Protein AF-J1L1W4-F1 (afdb_monomer)

Mean predicted aligned error: 5.28 Å

Radius of gyration: 18.73 Å; Cα contacts (8 Å, |Δi|>4): 225; chains: 1; bounding box: 49×30×58 Å

Solvent-accessible surface area (backbone atoms only — not comparable to full-atom values): 10755 Å² total; per-residue (Å²): 130,83,76,74,59,62,66,59,50,34,51,55,18,58,75,69,66,40,64,67,50,33,38,49,34,40,48,49,49,58,72,41,37,89,84,56,68,78,51,33,68,56,40,38,60,41,41,59,41,44,76,75,36,72,71,43,14,54,44,27,49,52,39,51,34,48,34,40,73,74,70,66,47,55,40,66,53,54,67,64,43,42,54,46,38,51,51,49,35,64,68,21,69,82,38,90,82,22,55,65,58,34,38,48,34,32,38,48,30,31,71,70,72,42,67,59,44,60,56,48,46,62,59,46,47,82,54,41,78,66,79,85,42,56,55,69,69,59,59,43,81,60,30,21,67,55,50,47,76,41,43,68,59,53,48,52,52,25,60,75,52,50,92,45,66,30,20,53,42,49,48,50,38,54,49,29,30,74,38,52,70,62,42,54,50,53,53,50,53,55,52,52,59,58,60,77,71,118

pLDDT: mean 90.01, std 10.36, range [37.03, 97.88]

Nearest PDB structures (foldseek):
  6yam-assembly1_w  TM=2.705E-01  e=3.348E+00  Oryctolagus cuniculus

Secondary structure (DSSP, 8-state):
-PPPPHHHHHHHHHHHT-HHHHHHHHHHHHHHTTTSPPPHHHHHHHHHGGGG-HHHHHHHHHHHHIIIIII-PPPS-HHHHHHHHHHHHHHHTT-TTTHHHHHHHHHHHHHTT-SHHHHHHHHHGGG--SSSS-GGGT--HHHHHHHHHTHHHHHHHHHHHTTSHHHHHHHHHHHHHH-HHHHHHHHHHHHHHHHS--

Foldseek 3Di:
DDDPDLLVQCVVCVVVVPPVSNLVSLVVCVVCCVVDPDALQSLVVLLVQLVVDDNNVVSSLVSQLCCCVVVVHHHPCLVVSLVSLLVLLVVLVPPQVSLVSNLSSLLNCLSSVHCVVVVSLLVCLVVPPVPRDALVSLLDPSNLQVCQVCVVVLVVSLVVSPPDPSSVSSVLSSVCSVPVVVSVVVVVVVVVVVVVVD

Organism: NCBI:txid28892

Sequence (198 aa):
MANPDTMTVLRDALASGDSDAICAALQDMIIFKAVNPLAPSDLDEVAEVLDLGGRAAGTALQVLHAAAVRQGTLPADTEAAAGWLRAVVERSRDDPDGRMAIRDAIHLLARMDDPMPIEQLAYDARHFDGVRVKKEDYCHPAIAGMLRRHDAELAALQAALGENRAAREIGAIREYARDPPGYEERVRLAQEDEVEVL

Structure (mmC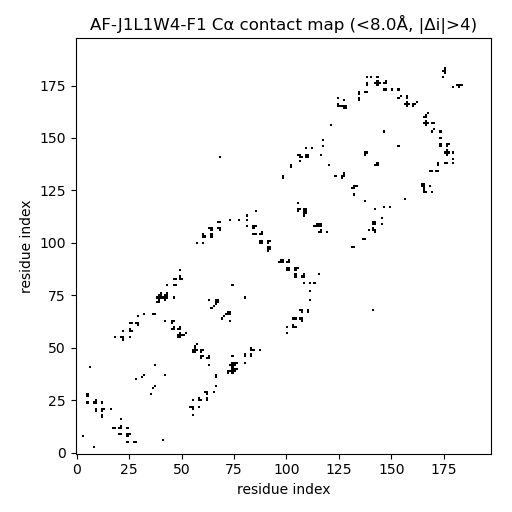IF, N/CA/C/O backbone):
data_AF-J1L1W4-F1
#
_entry.id   AF-J1L1W4-F1
#
loop_
_atom_site.group_PDB
_atom_site.id
_atom_site.type_symbol
_atom_site.label_atom_id
_atom_site.label_alt_id
_atom_site.label_comp_id
_atom_site.label_asym_id
_atom_site.label_entity_id
_atom_site.label_seq_id
_atom_site.pdbx_PDB_ins_code
_atom_site.Cartn_x
_atom_site.Cartn_y
_atom_site.Cartn_z
_atom_site.occupancy
_atom_site.B_iso_or_equiv
_atom_site.auth_seq_id
_atom_site.auth_comp_id
_atom_site.auth_asym_id
_atom_site.auth_atom_id
_atom_site.pdbx_PDB_model_num
ATOM 1 N N . MET A 1 1 ? 30.552 11.018 -17.293 1.00 37.03 1 MET A N 1
ATOM 2 C CA . MET A 1 1 ? 29.880 9.921 -18.019 1.00 37.03 1 MET A CA 1
ATOM 3 C C . MET A 1 1 ? 28.394 10.159 -17.860 1.00 37.03 1 MET A C 1
ATOM 5 O O . MET A 1 1 ? 27.986 10.409 -16.733 1.00 37.03 1 MET A O 1
ATOM 9 N N . ALA A 1 2 ? 27.627 10.214 -18.949 1.00 38.31 2 ALA A N 1
ATOM 10 C CA . ALA A 1 2 ? 26.175 10.317 -18.845 1.00 38.31 2 ALA A CA 1
ATOM 11 C C . ALA A 1 2 ? 25.666 9.025 -18.196 1.00 38.31 2 ALA A C 1
ATOM 13 O O . ALA A 1 2 ? 26.049 7.944 -18.642 1.00 38.31 2 ALA A O 1
ATOM 14 N N . ASN A 1 3 ? 24.897 9.140 -17.114 1.00 50.00 3 ASN A N 1
ATOM 15 C CA . ASN A 1 3 ? 24.195 7.987 -16.566 1.00 50.00 3 ASN A CA 1
ATOM 16 C C . ASN A 1 3 ? 23.222 7.529 -17.667 1.00 50.00 3 ASN A C 1
ATOM 18 O O . ASN A 1 3 ? 22.505 8.396 -18.180 1.00 50.00 3 ASN A O 1
ATOM 22 N N . PRO A 1 4 ? 23.245 6.262 -18.118 1.00 59.34 4 PRO A N 1
ATOM 23 C CA . PRO A 1 4 ? 22.223 5.784 -19.037 1.00 59.34 4 PRO A CA 1
ATOM 24 C C . PRO A 1 4 ? 20.853 6.062 -18.420 1.00 59.34 4 PRO A C 1
ATOM 26 O O . PRO A 1 4 ? 20.686 5.975 -17.202 1.00 59.34 4 PRO A O 1
ATOM 29 N N . ASP A 1 5 ? 19.905 6.470 -19.259 1.00 81.75 5 ASP A N 1
ATOM 30 C CA . ASP A 1 5 ? 18.533 6.705 -18.830 1.00 81.75 5 ASP A CA 1
ATOM 31 C C . ASP A 1 5 ? 18.016 5.439 -18.131 1.00 81.75 5 ASP A C 1
ATOM 33 O O . ASP A 1 5 ? 18.003 4.360 -18.728 1.00 81.75 5 ASP A O 1
ATOM 37 N N . THR A 1 6 ? 17.652 5.560 -16.851 1.00 84.94 6 THR A N 1
ATOM 38 C CA . THR A 1 6 ? 17.300 4.425 -15.987 1.00 84.94 6 THR A CA 1
ATOM 39 C C . THR A 1 6 ? 16.165 3.592 -16.588 1.00 84.94 6 THR A C 1
ATOM 41 O O . THR A 1 6 ? 16.126 2.377 -16.401 1.00 84.94 6 THR A O 1
ATOM 44 N N . MET A 1 7 ? 15.290 4.220 -17.382 1.00 90.38 7 MET A N 1
ATOM 45 C CA . MET A 1 7 ? 14.229 3.524 -18.110 1.00 90.38 7 MET A CA 1
ATOM 46 C C . MET A 1 7 ? 14.736 2.689 -19.276 1.00 90.38 7 MET A C 1
ATOM 48 O O . MET A 1 7 ? 14.236 1.593 -19.508 1.00 90.38 7 MET A O 1
ATOM 52 N N . THR A 1 8 ? 15.763 3.153 -19.984 1.00 90.69 8 THR A N 1
ATOM 53 C CA . THR A 1 8 ? 16.403 2.346 -21.031 1.00 90.69 8 THR A CA 1
ATOM 54 C C . THR A 1 8 ? 17.006 1.078 -20.424 1.00 90.69 8 THR A C 1
ATOM 56 O O . THR A 1 8 ? 16.793 -0.010 -20.949 1.00 90.69 8 THR A O 1
ATOM 59 N N . VAL A 1 9 ? 17.659 1.193 -19.261 1.00 91.75 9 VAL A N 1
ATOM 60 C CA . VAL A 1 9 ? 18.238 0.041 -18.548 1.00 91.75 9 VAL A CA 1
ATOM 61 C C . VAL A 1 9 ? 17.161 -0.954 -18.103 1.00 91.75 9 VAL A C 1
ATOM 63 O O . VAL A 1 9 ? 17.339 -2.158 -18.278 1.00 91.75 9 VAL A O 1
ATOM 66 N N . LEU A 1 10 ? 16.032 -0.475 -17.565 1.00 93.94 10 LEU A N 1
ATOM 67 C CA . LEU A 1 10 ? 14.926 -1.354 -17.175 1.00 93.94 10 LEU A CA 1
ATOM 68 C C . LEU A 1 10 ? 14.323 -2.078 -18.386 1.00 93.94 10 LEU A C 1
ATOM 70 O O . LEU A 1 10 ? 14.112 -3.286 -18.320 1.00 93.94 10 LEU A O 1
ATOM 74 N N . ARG A 1 11 ? 14.088 -1.376 -19.499 1.00 94.56 11 ARG A N 1
ATOM 75 C CA . ARG A 1 11 ? 13.545 -1.978 -20.728 1.00 94.56 11 ARG A CA 1
ATOM 76 C C . ARG A 1 11 ? 14.479 -3.038 -21.309 1.00 94.56 11 ARG A C 1
ATOM 78 O O . ARG A 1 11 ? 14.010 -4.110 -21.685 1.00 94.56 11 ARG A O 1
ATOM 85 N N . ASP A 1 12 ? 15.785 -2.778 -21.329 1.00 94.31 12 ASP A N 1
ATOM 86 C CA . ASP A 1 12 ? 16.784 -3.751 -21.782 1.00 94.31 12 ASP A CA 1
ATOM 87 C C . ASP A 1 12 ? 16.808 -4.997 -20.876 1.00 94.31 12 ASP A C 1
ATOM 89 O O . ASP A 1 12 ? 16.893 -6.126 -21.366 1.00 94.31 12 ASP A O 1
ATOM 93 N N . ALA A 1 13 ? 16.674 -4.812 -19.558 1.00 94.12 13 ALA A N 1
ATOM 94 C CA . ALA A 1 13 ? 16.580 -5.910 -18.597 1.00 94.12 13 ALA A CA 1
ATOM 95 C C . ALA A 1 13 ? 15.274 -6.716 -18.735 1.00 94.12 13 ALA A C 1
ATOM 97 O O . ALA A 1 13 ? 15.289 -7.942 -18.655 1.00 94.12 13 ALA A O 1
ATOM 98 N N . LEU A 1 14 ? 14.143 -6.054 -18.991 1.00 93.56 14 LEU A N 1
ATOM 99 C CA . LEU A 1 14 ? 12.871 -6.726 -19.266 1.00 93.56 14 LEU A CA 1
ATOM 100 C C . LEU A 1 14 ? 12.941 -7.535 -20.565 1.00 93.56 14 LEU A C 1
ATOM 102 O O . LEU A 1 14 ? 12.502 -8.683 -20.602 1.00 93.56 14 LEU A O 1
ATOM 106 N N . ALA A 1 15 ? 13.549 -6.972 -21.612 1.00 94.19 15 ALA A N 1
ATOM 107 C CA . ALA A 1 15 ? 13.727 -7.646 -22.894 1.00 94.19 15 ALA A CA 1
ATOM 108 C C . ALA A 1 15 ? 14.646 -8.877 -22.802 1.00 94.19 15 ALA A C 1
ATOM 110 O O . ALA A 1 15 ? 14.462 -9.834 -23.556 1.00 94.19 15 ALA A O 1
ATOM 111 N N . SER A 1 16 ? 15.623 -8.876 -21.889 1.00 92.75 16 SER A N 1
ATOM 112 C CA . SER A 1 16 ? 16.495 -10.033 -21.662 1.00 92.75 16 SER A CA 1
ATOM 113 C C . SER A 1 16 ? 15.821 -11.147 -20.851 1.00 92.75 16 SER A C 1
ATOM 115 O O . SER A 1 16 ? 16.256 -12.297 -20.924 1.00 92.75 16 SER A O 1
ATOM 117 N N . GLY A 1 17 ? 14.769 -10.823 -20.089 1.00 89.50 17 GLY A N 1
ATOM 118 C CA . GLY A 1 17 ? 14.108 -11.743 -19.160 1.00 89.50 17 GLY A CA 1
ATOM 119 C C . GLY A 1 17 ? 14.965 -12.116 -17.943 1.00 89.50 17 GLY A C 1
ATOM 120 O O . GLY A 1 17 ? 14.606 -13.027 -17.196 1.00 89.50 17 GLY A O 1
ATOM 121 N N . ASP A 1 18 ? 16.099 -11.442 -17.739 1.00 92.25 18 ASP A N 1
ATOM 122 C CA . ASP A 1 18 ? 16.995 -11.687 -16.613 1.00 92.25 18 ASP A CA 1
ATOM 123 C C . ASP A 1 18 ? 16.449 -11.010 -15.347 1.00 92.25 18 ASP A C 1
ATOM 125 O O . ASP A 1 18 ? 16.512 -9.791 -15.177 1.00 92.25 18 ASP A O 1
ATOM 129 N N . SER A 1 19 ? 15.922 -11.826 -14.430 1.00 91.19 19 SER A N 1
ATOM 130 C CA . SER A 1 19 ? 15.353 -11.352 -13.167 1.00 91.19 19 SER A CA 1
ATOM 131 C C . SER A 1 19 ? 16.351 -10.571 -12.309 1.00 91.19 19 SER A C 1
ATOM 133 O O . SER A 1 19 ? 15.927 -9.662 -11.591 1.00 91.19 19 SER A O 1
ATOM 135 N N . ASP A 1 20 ? 17.642 -10.908 -12.342 1.00 93.25 20 ASP A N 1
ATOM 136 C CA . ASP A 1 20 ? 18.652 -10.197 -11.556 1.00 93.25 20 ASP A CA 1
ATOM 137 C C . ASP A 1 20 ? 18.953 -8.834 -12.185 1.00 93.25 20 ASP A C 1
ATOM 139 O O . ASP A 1 20 ? 19.058 -7.838 -11.465 1.00 93.25 20 ASP A O 1
ATOM 143 N N . ALA A 1 21 ? 18.990 -8.758 -13.520 1.00 94.88 21 ALA A N 1
ATOM 144 C CA . ALA A 1 21 ? 19.120 -7.493 -14.239 1.00 94.88 21 ALA A CA 1
ATOM 145 C C . ALA A 1 21 ? 17.918 -6.564 -13.991 1.00 94.88 21 ALA A C 1
ATOM 147 O O . ALA A 1 21 ? 18.106 -5.371 -13.750 1.00 94.88 21 ALA A O 1
ATOM 148 N N . ILE A 1 22 ? 16.693 -7.106 -13.976 1.00 95.75 22 ILE A N 1
ATOM 149 C CA . ILE A 1 22 ? 15.472 -6.338 -13.676 1.00 95.75 22 ILE A CA 1
ATOM 150 C C . ILE A 1 22 ? 15.543 -5.782 -12.250 1.00 95.75 22 ILE A C 1
ATOM 152 O O . ILE A 1 22 ? 15.319 -4.591 -12.029 1.00 95.75 22 ILE A O 1
ATOM 156 N N . CYS A 1 23 ? 15.907 -6.620 -11.273 1.00 94.19 23 CYS A N 1
ATOM 157 C CA . CYS A 1 23 ? 16.051 -6.182 -9.885 1.00 94.19 23 CYS A CA 1
ATOM 158 C C . CYS A 1 23 ? 17.136 -5.109 -9.733 1.00 94.19 23 CYS A C 1
ATOM 160 O O . C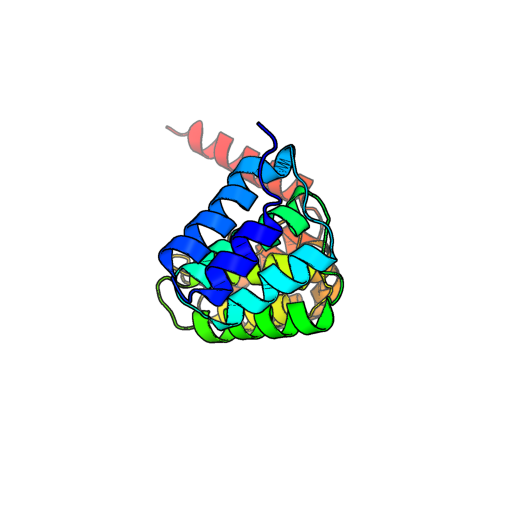YS A 1 23 ? 16.931 -4.147 -8.996 1.00 94.19 23 CYS A O 1
ATOM 162 N N . ALA A 1 24 ? 18.270 -5.255 -10.423 1.00 94.25 24 ALA A N 1
ATOM 163 C CA . ALA A 1 24 ? 19.347 -4.271 -10.400 1.00 94.25 24 ALA A CA 1
ATOM 164 C C . ALA A 1 24 ? 18.893 -2.919 -10.971 1.00 94.25 24 ALA A C 1
ATOM 166 O O . ALA A 1 24 ? 19.092 -1.893 -10.323 1.00 94.25 24 ALA A O 1
ATOM 167 N N . ALA A 1 25 ? 18.204 -2.919 -12.118 1.00 94.94 25 ALA A N 1
ATOM 168 C CA . ALA A 1 25 ? 17.680 -1.701 -12.734 1.00 94.94 25 ALA A CA 1
ATOM 169 C C . ALA A 1 25 ? 16.686 -0.968 -11.814 1.00 94.94 25 ALA A C 1
ATOM 171 O O . ALA A 1 25 ? 16.789 0.242 -11.611 1.00 94.94 25 ALA A O 1
ATOM 172 N N . LEU A 1 26 ? 15.756 -1.704 -11.195 1.00 95.44 26 LEU A N 1
ATOM 173 C CA . LEU A 1 26 ? 14.806 -1.136 -10.233 1.00 95.44 26 LEU A CA 1
ATOM 174 C C . LEU A 1 26 ? 15.506 -0.619 -8.967 1.00 95.44 26 LEU A C 1
ATOM 176 O O . LEU A 1 26 ? 15.142 0.429 -8.433 1.00 95.44 26 LEU A O 1
ATOM 180 N N . GLN A 1 27 ? 16.530 -1.321 -8.481 1.00 93.25 27 GLN A N 1
ATOM 181 C CA . GLN A 1 27 ? 17.289 -0.889 -7.311 1.00 93.25 27 GLN A CA 1
ATOM 182 C C . GLN A 1 27 ? 18.046 0.419 -7.579 1.00 93.25 27 GLN A C 1
ATOM 184 O O . GLN A 1 27 ? 18.059 1.304 -6.718 1.00 93.25 27 GLN A O 1
ATOM 189 N N . ASP A 1 28 ? 18.615 0.579 -8.775 1.00 91.69 28 ASP A N 1
ATOM 190 C CA . ASP A 1 28 ? 19.259 1.825 -9.194 1.00 91.69 28 ASP A CA 1
ATOM 191 C C . ASP A 1 28 ? 18.264 2.995 -9.198 1.00 91.69 28 ASP A C 1
ATOM 193 O O . ASP A 1 28 ? 18.593 4.081 -8.708 1.00 91.69 28 ASP A O 1
ATOM 197 N N . MET A 1 29 ? 17.015 2.773 -9.627 1.00 92.75 29 MET A N 1
ATOM 198 C CA . MET A 1 29 ? 15.950 3.783 -9.522 1.00 92.75 29 MET A CA 1
ATOM 199 C C . MET A 1 29 ? 15.709 4.206 -8.067 1.00 92.75 29 MET A C 1
ATOM 201 O O . MET A 1 29 ? 15.596 5.399 -7.785 1.00 92.75 29 MET A O 1
ATOM 205 N N . ILE A 1 30 ? 15.687 3.267 -7.113 1.00 89.06 30 ILE A N 1
ATOM 206 C CA . ILE A 1 30 ? 15.516 3.582 -5.681 1.00 89.06 30 ILE A CA 1
ATOM 207 C C . ILE A 1 30 ? 16.699 4.399 -5.143 1.00 89.06 30 ILE A C 1
ATOM 209 O O . ILE A 1 30 ? 16.486 5.323 -4.346 1.00 89.06 30 ILE A O 1
ATOM 213 N N . ILE A 1 31 ? 17.927 4.052 -5.541 1.00 87.31 31 ILE A N 1
ATOM 214 C CA . ILE A 1 31 ? 19.166 4.706 -5.091 1.00 87.31 31 ILE A CA 1
ATOM 215 C C . ILE A 1 31 ? 19.242 6.138 -5.631 1.00 87.31 31 ILE A C 1
ATOM 217 O O . ILE A 1 31 ? 19.521 7.070 -4.873 1.00 87.31 31 ILE A O 1
ATOM 221 N N . PHE A 1 32 ? 18.943 6.334 -6.915 1.00 83.38 32 PHE A N 1
ATOM 222 C CA . PHE A 1 32 ? 19.095 7.621 -7.595 1.00 83.38 32 PHE A CA 1
ATOM 223 C C . PHE A 1 32 ? 17.814 8.464 -7.664 1.00 83.38 32 PHE A C 1
ATOM 225 O O . PHE A 1 32 ? 17.846 9.562 -8.215 1.00 83.38 32 PHE A O 1
ATOM 232 N N . LYS A 1 33 ? 16.715 8.040 -7.028 1.00 79.38 33 LYS A N 1
ATOM 233 C CA . LYS A 1 33 ? 15.410 8.739 -7.035 1.00 79.38 33 LYS A CA 1
ATOM 234 C C . LYS A 1 33 ? 15.441 10.232 -6.689 1.00 79.38 33 LYS A C 1
ATOM 236 O O . LYS A 1 33 ? 14.530 10.959 -7.066 1.00 79.38 33 LYS A O 1
ATOM 241 N N . ALA A 1 34 ? 16.424 10.686 -5.907 1.00 76.19 34 ALA A N 1
ATOM 242 C CA . ALA A 1 34 ? 16.547 12.089 -5.503 1.00 76.19 34 ALA A CA 1
ATOM 243 C C . ALA A 1 34 ? 17.182 12.970 -6.590 1.00 76.19 34 ALA A C 1
ATOM 245 O O . ALA A 1 34 ? 16.915 14.166 -6.639 1.00 76.19 34 ALA A O 1
ATOM 246 N N . VAL A 1 35 ? 18.029 12.382 -7.439 1.00 82.44 35 VAL A N 1
ATOM 247 C CA . VAL A 1 35 ? 18.716 13.082 -8.534 1.00 82.44 35 VAL A CA 1
ATOM 248 C C . VAL A 1 35 ? 18.026 12.860 -9.879 1.00 82.44 35 VAL A C 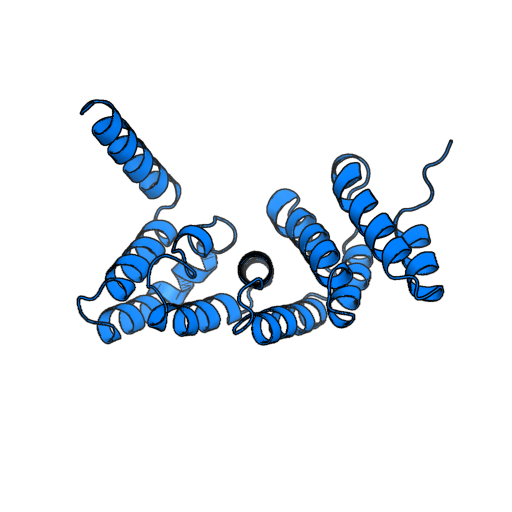1
ATOM 250 O O . VAL A 1 35 ? 18.067 13.747 -10.722 1.00 82.44 35 VAL A O 1
ATOM 253 N N . ASN A 1 36 ? 17.348 11.722 -10.040 1.00 81.50 36 ASN A N 1
ATOM 254 C CA . ASN A 1 36 ? 16.606 11.332 -11.234 1.00 81.50 36 ASN A CA 1
ATOM 255 C C . ASN A 1 36 ? 15.176 10.922 -10.833 1.00 81.50 36 ASN A C 1
ATOM 257 O O . ASN A 1 36 ? 14.907 9.728 -10.685 1.00 81.50 36 ASN A O 1
ATOM 261 N N . PRO A 1 37 ? 14.269 11.883 -10.575 1.00 84.88 37 PRO A N 1
ATOM 262 C CA . PRO A 1 37 ? 12.869 11.561 -10.324 1.00 84.88 37 PRO A CA 1
ATOM 263 C C . PRO A 1 37 ? 12.230 10.966 -11.586 1.00 84.88 37 PRO A C 1
ATOM 265 O O . PRO A 1 37 ? 12.457 11.462 -12.688 1.00 84.88 37 PRO A O 1
ATOM 268 N N . LEU A 1 38 ? 11.431 9.914 -11.409 1.00 90.38 38 LEU A N 1
ATOM 269 C CA . LEU A 1 38 ? 10.727 9.241 -12.502 1.00 90.38 38 LEU A CA 1
ATOM 270 C C . LEU A 1 38 ? 9.505 10.054 -12.940 1.00 90.38 38 LEU A C 1
ATOM 272 O O . LEU A 1 38 ? 8.780 10.598 -12.097 1.00 90.38 38 LEU A O 1
ATOM 276 N N . ALA A 1 39 ? 9.268 10.131 -14.250 1.00 92.69 39 ALA A N 1
ATOM 277 C CA . ALA A 1 39 ? 8.045 10.712 -14.782 1.00 92.69 39 ALA A CA 1
ATOM 278 C C . ALA A 1 39 ? 6.853 9.758 -14.564 1.00 92.69 39 ALA A C 1
ATOM 280 O O . ALA A 1 39 ? 7.049 8.550 -14.436 1.00 92.69 39 ALA A O 1
ATOM 281 N N . PRO A 1 40 ? 5.602 10.255 -14.570 1.00 95.56 40 PRO A N 1
ATOM 282 C CA . PRO A 1 40 ? 4.418 9.400 -14.455 1.00 95.56 40 PRO A CA 1
ATOM 283 C C . PRO A 1 40 ? 4.381 8.227 -15.449 1.00 95.56 40 PRO A C 1
ATOM 285 O O . PRO A 1 40 ? 4.057 7.116 -15.051 1.00 95.56 40 PRO A O 1
ATOM 288 N N . SER A 1 41 ? 4.787 8.440 -16.705 1.00 94.56 41 SER A N 1
ATOM 289 C CA . SER A 1 41 ? 4.850 7.377 -17.722 1.00 94.56 41 SER A CA 1
ATOM 290 C C . SER A 1 41 ? 5.905 6.311 -17.426 1.00 94.56 41 SER A C 1
ATOM 292 O O . SER A 1 41 ? 5.721 5.146 -17.749 1.00 94.56 41 SER A O 1
ATOM 294 N N . ASP A 1 42 ? 7.011 6.698 -16.791 1.00 94.81 42 ASP A N 1
ATOM 295 C CA . ASP A 1 42 ? 8.058 5.757 -16.386 1.00 94.81 42 ASP A CA 1
ATOM 296 C C . ASP A 1 42 ? 7.546 4.838 -15.268 1.00 94.81 42 ASP A C 1
ATOM 298 O O . ASP A 1 42 ? 7.891 3.660 -15.195 1.00 94.81 42 ASP A O 1
ATOM 302 N N . LEU A 1 43 ? 6.688 5.377 -14.396 1.00 96.19 43 LEU A N 1
ATOM 303 C CA . LEU A 1 43 ? 6.054 4.619 -13.323 1.00 96.19 43 LEU A CA 1
ATOM 304 C C . LEU A 1 43 ? 4.992 3.641 -13.839 1.00 96.19 43 LEU A C 1
ATOM 306 O O . LEU A 1 43 ? 4.769 2.636 -13.168 1.00 96.19 43 LEU A O 1
ATOM 310 N N . ASP A 1 44 ? 4.375 3.889 -15.000 1.00 96.19 44 ASP A N 1
ATOM 311 C CA . ASP A 1 44 ? 3.475 2.917 -15.641 1.00 96.19 44 ASP A CA 1
ATOM 312 C C . ASP A 1 44 ? 4.245 1.631 -15.978 1.00 96.19 44 ASP A C 1
ATOM 314 O O . ASP A 1 44 ? 3.845 0.538 -15.584 1.00 96.19 44 ASP A O 1
ATOM 318 N N . GLU A 1 45 ? 5.422 1.763 -16.595 1.00 95.19 45 GLU A N 1
ATOM 319 C CA . GLU A 1 45 ? 6.287 0.624 -16.928 1.00 95.19 45 GLU A CA 1
ATOM 320 C C . GLU A 1 45 ? 6.805 -0.102 -15.683 1.00 95.19 45 GLU A C 1
ATOM 322 O O . GLU A 1 45 ? 6.874 -1.330 -15.655 1.00 95.19 45 GLU A O 1
ATOM 327 N N . VAL A 1 46 ? 7.137 0.632 -14.616 1.00 96.69 46 VAL A N 1
ATOM 328 C CA . VAL A 1 46 ? 7.488 0.010 -13.330 1.00 96.69 46 VAL A CA 1
ATOM 329 C C . VAL A 1 46 ? 6.293 -0.758 -12.750 1.00 96.69 46 VAL A C 1
ATOM 331 O O . VAL A 1 46 ? 6.484 -1.818 -12.153 1.00 96.69 46 VAL A O 1
ATOM 334 N N . ALA A 1 47 ? 5.067 -0.258 -12.918 1.00 96.94 47 ALA A N 1
ATOM 335 C CA . ALA A 1 47 ? 3.862 -0.922 -12.432 1.00 96.94 47 ALA A CA 1
ATOM 336 C C . ALA A 1 47 ? 3.572 -2.236 -13.174 1.00 96.94 47 ALA A C 1
ATOM 338 O O . ALA A 1 47 ? 3.167 -3.203 -12.530 1.00 96.94 47 ALA A O 1
ATOM 339 N N . GLU A 1 48 ? 3.877 -2.327 -14.470 1.00 95.19 48 GLU A N 1
ATOM 340 C CA . GLU A 1 48 ? 3.770 -3.579 -15.234 1.00 95.19 48 GLU A CA 1
ATOM 341 C C . GLU A 1 48 ? 4.661 -4.698 -14.661 1.00 95.19 48 GLU A C 1
ATOM 343 O O . GLU A 1 48 ? 4.278 -5.871 -14.661 1.00 95.19 48 GLU A O 1
ATOM 348 N N . VAL A 1 49 ? 5.816 -4.355 -14.074 1.00 96.44 49 VAL A N 1
ATOM 349 C CA . VAL A 1 49 ? 6.730 -5.335 -13.451 1.00 96.44 49 VAL A CA 1
ATOM 350 C C . VAL A 1 49 ? 6.088 -6.070 -12.265 1.00 96.44 49 VAL A C 1
ATOM 352 O O . VAL A 1 49 ? 6.511 -7.176 -11.917 1.00 96.44 49 VAL A O 1
ATOM 355 N N . LEU A 1 50 ? 5.036 -5.512 -11.654 1.00 95.94 50 LEU A N 1
ATOM 356 C CA . LEU A 1 50 ? 4.300 -6.169 -10.570 1.00 95.94 50 LEU A CA 1
ATOM 357 C C . LEU A 1 50 ? 3.676 -7.508 -10.998 1.00 95.94 50 LEU A C 1
ATOM 359 O O . LEU A 1 50 ? 3.441 -8.365 -10.139 1.00 95.94 50 LEU A O 1
ATOM 363 N N . ASP A 1 51 ? 3.416 -7.708 -12.293 1.00 92.81 51 ASP A N 1
ATOM 364 C CA . ASP A 1 51 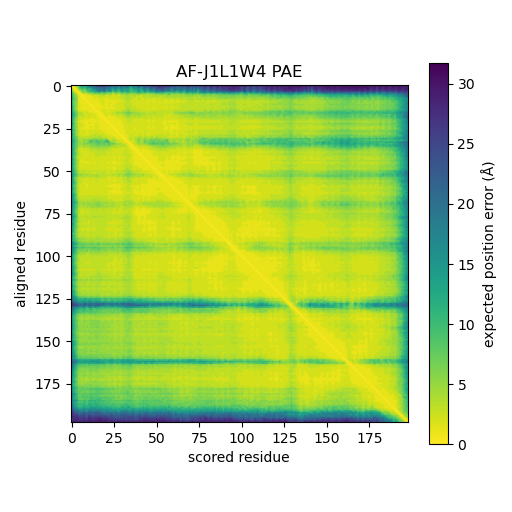? 2.851 -8.954 -12.818 1.00 92.81 51 ASP A CA 1
ATOM 365 C C . ASP A 1 51 ? 3.866 -10.110 -12.837 1.00 92.81 51 ASP A C 1
ATOM 367 O O . ASP A 1 51 ? 3.490 -11.272 -12.695 1.00 92.81 51 ASP A O 1
ATOM 371 N N . LEU A 1 52 ? 5.170 -9.806 -12.886 1.00 90.81 52 LEU A N 1
ATOM 372 C CA . LEU A 1 52 ? 6.229 -10.825 -12.857 1.00 90.81 52 LEU A CA 1
ATOM 373 C C . LEU A 1 52 ? 6.311 -11.568 -11.512 1.00 90.81 52 LEU A C 1
ATOM 375 O O . LEU A 1 52 ? 6.859 -12.668 -11.434 1.00 90.81 52 LEU A O 1
ATOM 379 N N . GLY A 1 53 ? 5.780 -10.974 -10.440 1.00 87.44 53 GLY A N 1
ATOM 380 C CA . GLY A 1 53 ? 5.862 -11.523 -9.090 1.00 87.44 53 GLY A CA 1
ATOM 381 C C . GLY A 1 53 ? 7.293 -11.589 -8.535 1.00 87.44 53 GLY A C 1
ATOM 382 O O . GLY A 1 53 ? 8.230 -10.949 -9.021 1.00 87.44 53 GLY A O 1
ATOM 383 N N . GLY A 1 54 ? 7.453 -12.353 -7.452 1.00 88.25 54 GLY A N 1
ATOM 384 C CA . GLY A 1 54 ? 8.749 -12.600 -6.820 1.00 88.25 54 GLY A CA 1
ATOM 385 C C . GLY A 1 54 ? 9.485 -11.329 -6.380 1.00 88.25 54 GLY A C 1
ATOM 386 O O . GLY A 1 54 ? 8.885 -10.332 -5.974 1.00 88.25 54 GLY A O 1
ATOM 387 N N . ARG A 1 55 ? 10.821 -11.374 -6.448 1.00 90.69 55 ARG A N 1
ATOM 388 C CA . ARG A 1 55 ? 11.683 -10.264 -6.017 1.00 90.69 55 ARG A CA 1
ATOM 389 C C . ARG A 1 55 ? 11.486 -9.011 -6.875 1.00 90.69 55 ARG A C 1
ATOM 391 O O . ARG A 1 55 ? 11.440 -7.922 -6.314 1.00 90.69 55 ARG A O 1
ATOM 398 N N . ALA A 1 56 ? 11.333 -9.165 -8.192 1.00 93.00 56 ALA A N 1
ATOM 399 C CA . ALA A 1 56 ? 11.176 -8.042 -9.114 1.00 93.00 56 ALA A CA 1
ATOM 400 C C . ALA A 1 56 ? 9.920 -7.217 -8.793 1.00 93.00 56 ALA A C 1
ATOM 402 O O . ALA A 1 56 ? 10.017 -6.000 -8.647 1.00 93.00 56 ALA A O 1
ATOM 403 N N . ALA A 1 57 ? 8.775 -7.874 -8.568 1.00 93.44 57 ALA A N 1
ATOM 404 C CA . ALA A 1 57 ? 7.554 -7.190 -8.142 1.00 93.44 57 ALA A CA 1
ATOM 405 C C . ALA A 1 57 ? 7.729 -6.480 -6.789 1.00 93.44 57 ALA A C 1
ATOM 407 O O . ALA A 1 57 ? 7.265 -5.355 -6.615 1.00 93.44 57 ALA A O 1
ATOM 408 N N . GLY A 1 58 ? 8.442 -7.098 -5.841 1.00 93.50 58 GLY A N 1
ATOM 409 C CA . GLY A 1 58 ? 8.765 -6.470 -4.558 1.00 93.50 58 GLY A CA 1
ATOM 410 C C . GLY A 1 58 ? 9.597 -5.191 -4.710 1.00 93.50 58 GLY A C 1
ATOM 411 O O . GLY A 1 58 ? 9.282 -4.173 -4.096 1.00 93.50 58 GLY A O 1
ATOM 412 N N . THR A 1 59 ? 10.632 -5.206 -5.553 1.00 94.75 59 THR A N 1
ATOM 413 C CA . THR A 1 59 ? 11.463 -4.020 -5.811 1.00 94.75 59 THR A CA 1
ATOM 414 C C . THR A 1 59 ? 10.694 -2.951 -6.594 1.00 94.75 59 THR A C 1
ATOM 416 O O . THR A 1 59 ? 10.788 -1.770 -6.262 1.00 94.75 59 THR A O 1
ATOM 419 N N . ALA A 1 60 ? 9.870 -3.340 -7.570 1.00 96.81 60 ALA A N 1
ATOM 420 C CA . ALA A 1 60 ? 9.006 -2.417 -8.308 1.00 96.81 60 ALA A CA 1
ATOM 421 C C . ALA A 1 60 ? 8.012 -1.710 -7.375 1.00 96.81 60 ALA A C 1
ATOM 423 O O . ALA A 1 60 ? 7.871 -0.487 -7.415 1.00 96.81 60 ALA A O 1
ATOM 424 N N . LEU A 1 61 ? 7.407 -2.452 -6.444 1.00 96.62 61 LEU A N 1
ATOM 425 C CA . LEU A 1 61 ? 6.527 -1.889 -5.425 1.00 96.62 61 LEU A CA 1
ATOM 426 C C . LEU A 1 61 ? 7.244 -0.850 -4.549 1.00 96.62 61 LEU A C 1
ATOM 428 O O . LEU A 1 61 ? 6.668 0.189 -4.235 1.00 96.62 61 LEU A O 1
ATOM 432 N N . GLN A 1 62 ? 8.511 -1.082 -4.195 1.00 94.94 62 GLN A N 1
ATOM 433 C CA . GLN A 1 62 ? 9.315 -0.118 -3.437 1.00 94.94 62 GLN A CA 1
ATOM 434 C C . GLN A 1 62 ? 9.631 1.156 -4.235 1.00 94.94 62 GLN A C 1
ATOM 436 O O . GLN A 1 62 ? 9.628 2.247 -3.654 1.00 94.94 62 GLN A O 1
ATOM 441 N N . VAL A 1 63 ? 9.894 1.041 -5.544 1.00 95.94 63 VAL A N 1
ATOM 442 C CA . VAL A 1 63 ? 10.065 2.196 -6.445 1.00 95.94 63 VAL A CA 1
ATOM 443 C C . VAL A 1 63 ? 8.781 3.026 -6.470 1.00 95.94 63 VAL A C 1
ATOM 445 O O . VAL A 1 63 ? 8.822 4.223 -6.171 1.00 95.94 63 VAL A O 1
ATOM 448 N N . LEU A 1 64 ? 7.641 2.382 -6.739 1.00 96.69 64 LEU A N 1
ATOM 449 C CA . LEU A 1 64 ? 6.326 3.027 -6.785 1.00 96.69 64 LEU A CA 1
ATOM 450 C C . LEU A 1 64 ? 5.988 3.693 -5.452 1.00 96.69 64 LEU A C 1
ATOM 452 O O . LEU A 1 64 ? 5.607 4.864 -5.421 1.00 96.69 64 LEU A O 1
ATOM 456 N N . HIS A 1 65 ? 6.179 2.979 -4.338 1.00 94.31 65 HIS A N 1
ATOM 457 C CA . HIS A 1 65 ? 5.940 3.501 -2.991 1.00 94.31 65 HIS A CA 1
ATOM 458 C C . HIS A 1 65 ? 6.778 4.748 -2.728 1.00 94.31 65 HIS A C 1
ATOM 460 O O . HIS A 1 65 ? 6.251 5.773 -2.294 1.00 94.31 65 HIS A O 1
ATOM 466 N N . ALA A 1 66 ? 8.072 4.712 -3.057 1.00 92.44 66 ALA A N 1
ATOM 467 C CA . ALA A 1 66 ? 8.940 5.868 -2.894 1.00 92.44 66 ALA A CA 1
ATOM 468 C C . ALA A 1 66 ? 8.483 7.067 -3.744 1.00 92.44 66 ALA A C 1
ATOM 470 O O . ALA A 1 66 ? 8.458 8.182 -3.218 1.00 92.44 66 ALA A O 1
ATOM 471 N N . ALA A 1 67 ? 8.095 6.854 -5.002 1.00 92.56 67 ALA A N 1
ATOM 472 C CA . ALA A 1 67 ? 7.606 7.917 -5.877 1.00 92.56 67 ALA A CA 1
ATOM 473 C C . ALA A 1 67 ? 6.299 8.536 -5.347 1.00 92.56 67 ALA A C 1
ATOM 475 O O . ALA A 1 67 ? 6.221 9.741 -5.103 1.00 92.56 67 ALA A O 1
ATOM 476 N N . ALA A 1 68 ? 5.296 7.718 -5.045 1.00 91.94 68 ALA A N 1
ATOM 477 C CA . ALA A 1 68 ? 3.972 8.201 -4.658 1.00 91.94 68 ALA A CA 1
ATOM 478 C C . ALA A 1 68 ? 3.911 8.781 -3.241 1.00 91.94 68 ALA A C 1
ATOM 480 O O . ALA A 1 68 ? 3.221 9.778 -3.000 1.00 91.94 68 ALA A O 1
ATOM 481 N N . VAL A 1 69 ? 4.603 8.149 -2.289 1.00 86.06 69 VAL A N 1
ATOM 482 C CA . VAL A 1 69 ? 4.496 8.488 -0.865 1.00 86.06 69 VAL A CA 1
ATOM 483 C C . VAL A 1 69 ? 5.507 9.551 -0.459 1.00 86.06 69 VAL A C 1
ATOM 485 O O . VAL A 1 69 ? 5.171 10.417 0.345 1.00 86.06 69 VAL A O 1
ATOM 488 N N . ARG A 1 70 ? 6.730 9.523 -1.006 1.00 82.50 70 ARG A N 1
ATOM 489 C CA . ARG A 1 70 ? 7.758 10.519 -0.656 1.00 82.50 70 ARG A CA 1
ATOM 490 C C . ARG A 1 70 ? 7.800 11.701 -1.616 1.00 82.50 70 ARG A C 1
ATOM 492 O O . ARG A 1 70 ? 8.092 12.804 -1.171 1.00 82.50 70 ARG A O 1
ATOM 499 N N . GLN A 1 71 ? 7.555 11.475 -2.907 1.00 87.56 71 GLN A N 1
ATOM 500 C CA . GLN A 1 71 ? 7.694 12.511 -3.943 1.00 87.56 71 GLN A CA 1
ATOM 501 C C . GLN A 1 71 ? 6.340 13.038 -4.434 1.00 87.56 71 GLN A C 1
ATOM 503 O O . GLN A 1 71 ? 6.275 14.130 -4.987 1.00 87.56 71 GLN A O 1
ATOM 508 N N . GLY A 1 72 ? 5.252 12.304 -4.183 1.00 90.19 72 GLY A N 1
ATOM 509 C CA . GLY A 1 72 ? 3.904 12.686 -4.596 1.00 90.19 72 GLY A CA 1
ATOM 510 C C . GLY A 1 72 ? 3.587 12.393 -6.064 1.00 90.19 72 GLY A C 1
ATOM 511 O O . GLY A 1 72 ? 2.540 12.833 -6.531 1.00 90.19 72 GLY A O 1
ATOM 512 N N . THR A 1 73 ? 4.444 11.650 -6.768 1.00 94.56 73 THR A N 1
ATOM 513 C CA . THR A 1 73 ? 4.262 11.295 -8.182 1.00 94.56 73 THR A CA 1
ATOM 514 C C . THR A 1 73 ? 3.569 9.943 -8.310 1.00 94.56 73 THR A C 1
ATOM 516 O O . THR A 1 73 ? 4.032 8.956 -7.742 1.00 94.56 73 THR A O 1
ATOM 519 N N . LEU A 1 74 ? 2.471 9.895 -9.061 1.00 96.31 74 LEU A N 1
ATOM 520 C CA . LEU A 1 74 ? 1.751 8.663 -9.388 1.00 96.31 74 LEU A CA 1
ATOM 521 C C . LEU A 1 74 ? 2.043 8.230 -10.837 1.00 96.31 74 LEU A C 1
ATOM 523 O O . LEU A 1 74 ? 2.431 9.087 -11.637 1.00 96.31 74 LEU A O 1
ATOM 527 N N . PRO A 1 75 ? 1.838 6.940 -11.170 1.00 97.38 75 PRO A N 1
ATOM 528 C CA . PRO A 1 75 ? 1.697 6.475 -12.552 1.00 97.38 75 PRO A CA 1
ATOM 529 C C . PRO A 1 75 ? 0.706 7.337 -13.344 1.00 97.38 75 PRO A C 1
ATOM 531 O O . PRO A 1 75 ? -0.234 7.888 -12.759 1.00 97.38 75 PRO A O 1
ATOM 534 N N . ALA A 1 76 ? 0.921 7.488 -14.651 1.00 97.25 76 ALA A N 1
ATOM 535 C CA . ALA A 1 76 ? 0.003 8.241 -15.500 1.00 97.25 76 ALA A CA 1
ATOM 536 C C . ALA A 1 76 ? -1.312 7.474 -15.699 1.00 97.25 76 ALA A C 1
ATOM 538 O O . ALA A 1 76 ? -2.382 8.087 -15.654 1.00 97.25 76 ALA A O 1
ATOM 539 N N . ASP A 1 77 ? -1.240 6.150 -15.852 1.00 97.19 77 ASP A N 1
ATOM 540 C CA . ASP A 1 77 ? -2.401 5.261 -15.851 1.00 97.19 77 ASP A CA 1
ATOM 541 C C . ASP A 1 77 ? -2.649 4.708 -14.441 1.00 97.19 77 ASP A C 1
ATOM 543 O O . ASP A 1 77 ? -2.280 3.588 -14.072 1.00 97.19 77 ASP A O 1
ATOM 547 N N . THR A 1 78 ? -3.291 5.531 -13.612 1.00 96.25 78 THR A N 1
ATOM 548 C CA . THR A 1 78 ? -3.609 5.160 -12.229 1.00 96.25 78 THR A CA 1
ATOM 549 C C . THR A 1 78 ? -4.573 3.980 -12.127 1.00 96.25 78 THR A C 1
ATOM 551 O O . THR A 1 78 ? -4.552 3.277 -11.119 1.00 96.25 78 THR A O 1
ATOM 554 N N . GLU A 1 79 ? -5.428 3.754 -13.128 1.00 96.88 79 GLU A N 1
ATOM 555 C CA . GLU A 1 79 ? -6.413 2.669 -13.097 1.00 96.88 79 GLU A CA 1
ATOM 556 C C . GLU A 1 79 ? -5.742 1.317 -13.352 1.00 96.88 79 GLU A C 1
ATOM 558 O O . GLU A 1 79 ? -5.948 0.375 -12.577 1.00 96.88 79 GLU A O 1
ATOM 563 N N . ALA A 1 80 ? -4.883 1.237 -14.372 1.00 97.00 80 ALA A N 1
ATOM 564 C CA . ALA A 1 80 ? -4.085 0.045 -14.634 1.00 97.00 80 ALA A CA 1
ATOM 565 C C . ALA A 1 80 ? -3.152 -0.261 -13.450 1.00 97.00 80 ALA A C 1
ATOM 567 O O . ALA A 1 80 ? -3.146 -1.384 -12.934 1.00 97.00 80 ALA A O 1
ATOM 568 N N . ALA A 1 81 ? -2.469 0.769 -12.930 1.00 97.25 81 ALA A N 1
ATOM 569 C CA . ALA A 1 81 ? -1.627 0.666 -11.741 1.00 97.25 81 ALA A CA 1
ATOM 570 C C . ALA A 1 81 ? -2.378 0.115 -10.522 1.00 97.25 81 ALA A C 1
ATOM 572 O O . ALA A 1 81 ? -1.898 -0.809 -9.857 1.00 97.25 81 ALA A O 1
ATOM 573 N N . ALA A 1 82 ? -3.575 0.638 -10.245 1.00 97.50 82 ALA A N 1
ATOM 574 C CA . ALA A 1 82 ? -4.421 0.139 -9.170 1.00 97.50 82 ALA A CA 1
ATOM 575 C C . ALA A 1 82 ? -4.802 -1.334 -9.386 1.00 97.50 82 ALA A C 1
ATOM 577 O O . ALA A 1 82 ? -4.774 -2.113 -8.434 1.00 97.50 82 ALA A O 1
ATOM 578 N N . GLY A 1 83 ? -5.086 -1.748 -10.625 1.00 97.88 83 GLY A N 1
ATOM 579 C CA . GLY A 1 83 ? -5.342 -3.146 -10.979 1.00 97.88 83 GLY A CA 1
ATOM 580 C C . GLY A 1 83 ? -4.212 -4.091 -10.552 1.00 97.88 83 GLY A C 1
ATOM 581 O O . G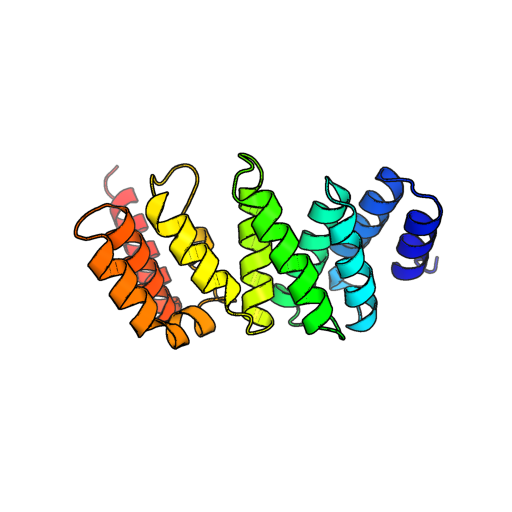LY A 1 83 ? -4.462 -5.069 -9.841 1.00 97.88 83 GLY A O 1
ATOM 582 N N . TRP A 1 84 ? -2.962 -3.774 -10.905 1.00 97.62 84 TRP A N 1
ATOM 583 C CA . TRP A 1 84 ? -1.807 -4.585 -10.499 1.00 97.62 84 TRP A CA 1
ATOM 584 C C . TRP A 1 84 ? -1.573 -4.560 -8.985 1.00 97.62 84 TRP A C 1
ATOM 586 O O . TRP A 1 84 ? -1.268 -5.593 -8.389 1.00 97.62 84 TRP A O 1
ATOM 596 N N . LEU A 1 85 ? -1.765 -3.410 -8.334 1.00 97.69 85 LEU A N 1
ATOM 597 C CA . LEU A 1 85 ? -1.624 -3.283 -6.881 1.00 97.69 85 LEU A CA 1
ATOM 598 C C . LEU A 1 85 ? -2.678 -4.095 -6.116 1.00 97.69 85 LEU A C 1
ATOM 600 O O . LEU A 1 85 ? -2.340 -4.739 -5.122 1.00 97.69 85 LEU A O 1
ATOM 604 N N . ARG A 1 86 ? -3.935 -4.132 -6.581 1.00 97.69 86 ARG A N 1
ATOM 605 C CA . ARG A 1 86 ? -4.969 -5.007 -5.999 1.00 97.69 86 ARG A CA 1
ATOM 606 C C . ARG A 1 86 ? -4.559 -6.474 -6.107 1.00 97.69 86 ARG A C 1
ATOM 608 O O . ARG A 1 86 ? -4.628 -7.191 -5.110 1.00 97.69 86 ARG A O 1
ATOM 615 N N . ALA A 1 87 ? -4.037 -6.892 -7.262 1.00 95.69 87 ALA A N 1
ATOM 616 C CA . ALA A 1 87 ? -3.533 -8.250 -7.453 1.00 95.69 87 ALA A CA 1
ATOM 617 C C . ALA A 1 87 ? -2.344 -8.576 -6.527 1.00 95.69 87 ALA A C 1
ATOM 619 O O . ALA A 1 87 ? -2.254 -9.689 -6.010 1.00 95.69 87 ALA A O 1
ATOM 620 N N . VAL A 1 88 ? -1.449 -7.614 -6.261 1.00 96.12 88 VAL A N 1
ATOM 621 C CA . VAL A 1 88 ? -0.379 -7.766 -5.256 1.00 96.12 88 VAL A CA 1
ATOM 622 C C . VAL A 1 88 ? -0.970 -8.028 -3.873 1.00 96.12 88 VAL A C 1
ATOM 624 O O . VAL A 1 88 ? -0.566 -8.989 -3.220 1.00 96.12 88 VAL A O 1
ATOM 627 N N . VAL A 1 89 ? -1.945 -7.224 -3.440 1.00 96.00 89 VAL A N 1
ATOM 628 C CA . VAL A 1 89 ? -2.595 -7.421 -2.137 1.00 96.00 89 VAL A CA 1
ATOM 629 C C . VAL A 1 89 ? -3.224 -8.811 -2.063 1.00 96.00 89 VAL A C 1
ATOM 631 O O . VAL A 1 89 ? -2.962 -9.543 -1.112 1.00 96.00 89 VAL A O 1
ATOM 634 N N . GLU A 1 90 ? -3.998 -9.209 -3.072 1.00 93.88 90 GLU A N 1
ATOM 635 C CA . GLU A 1 90 ? -4.666 -10.513 -3.107 1.00 93.88 90 GLU A CA 1
ATOM 636 C C . GLU A 1 90 ? -3.687 -11.687 -3.027 1.00 93.88 90 GLU A C 1
ATOM 638 O O . GLU A 1 90 ? -3.897 -12.593 -2.221 1.00 93.88 90 GLU A O 1
ATOM 643 N N . ARG A 1 91 ? -2.592 -11.656 -3.797 1.00 92.31 91 ARG A N 1
ATOM 644 C CA . ARG A 1 91 ? -1.565 -12.712 -3.773 1.00 92.31 91 ARG A CA 1
ATOM 645 C C . ARG A 1 91 ? -0.813 -12.776 -2.445 1.00 92.31 91 ARG A C 1
ATOM 647 O O . ARG A 1 91 ? -0.413 -13.858 -2.030 1.00 92.31 91 ARG A O 1
ATOM 654 N N . SER A 1 92 ? -0.611 -11.636 -1.786 1.00 92.00 92 SER A N 1
ATOM 655 C CA . SER A 1 92 ? 0.176 -11.548 -0.553 1.00 92.00 92 SER A CA 1
ATOM 656 C C . SER A 1 92 ? -0.633 -11.759 0.731 1.00 92.00 92 SER A C 1
ATOM 658 O O . SER A 1 92 ? -0.025 -11.960 1.782 1.00 92.00 92 SER A O 1
ATOM 660 N N . ARG A 1 93 ? -1.976 -11.740 0.682 1.00 89.06 93 ARG A N 1
ATOM 661 C CA . ARG A 1 93 ? -2.870 -11.890 1.856 1.00 89.06 93 ARG A CA 1
ATOM 662 C C . ARG A 1 93 ? -2.520 -13.090 2.733 1.00 89.06 93 ARG A C 1
ATOM 664 O O . ARG A 1 93 ? -2.398 -12.960 3.953 1.00 89.06 93 ARG A O 1
ATOM 671 N N . ASP A 1 94 ? -2.312 -14.242 2.111 1.00 85.19 94 ASP A N 1
ATOM 672 C CA . ASP A 1 94 ? -2.089 -15.504 2.820 1.00 85.19 94 ASP A CA 1
ATOM 673 C C . ASP A 1 94 ? -0.610 -15.913 2.873 1.00 85.19 94 ASP A C 1
ATOM 675 O O . ASP A 1 94 ? -0.266 -16.905 3.511 1.00 85.19 94 ASP A O 1
ATOM 679 N N . ASP A 1 95 ? 0.273 -15.104 2.282 1.00 87.88 95 ASP A N 1
ATOM 680 C CA . ASP A 1 95 ? 1.721 -15.288 2.334 1.00 87.88 95 ASP A CA 1
ATOM 681 C C . ASP A 1 95 ? 2.279 -14.807 3.693 1.00 87.88 95 ASP A C 1
ATOM 683 O O . ASP A 1 95 ? 2.099 -13.631 4.052 1.00 87.88 95 ASP A O 1
ATOM 687 N N . PRO A 1 96 ? 2.949 -15.673 4.480 1.00 82.62 96 PRO A N 1
ATOM 688 C CA . PRO A 1 96 ? 3.596 -15.287 5.734 1.00 82.62 96 PRO A CA 1
ATOM 689 C C . PRO A 1 96 ? 4.568 -14.109 5.590 1.00 82.62 96 PRO A C 1
ATOM 691 O O . PRO A 1 96 ? 4.622 -13.263 6.486 1.00 82.62 96 PRO A O 1
ATOM 694 N N . ASP A 1 97 ? 5.261 -14.011 4.454 1.00 85.81 97 ASP A N 1
ATOM 695 C CA . ASP A 1 97 ? 6.266 -12.979 4.184 1.00 85.81 97 ASP A CA 1
ATOM 696 C C . ASP A 1 97 ? 5.685 -11.775 3.412 1.00 85.81 97 ASP A C 1
ATOM 698 O O . ASP A 1 97 ? 6.334 -10.739 3.247 1.00 85.81 97 ASP A O 1
ATOM 702 N N . GLY A 1 98 ? 4.415 -11.858 3.000 1.00 89.06 98 GLY A N 1
ATOM 703 C CA . GLY A 1 98 ? 3.739 -10.869 2.156 1.00 89.06 98 GLY A CA 1
ATOM 704 C C . GLY A 1 98 ? 3.362 -9.559 2.855 1.00 89.06 98 GLY A C 1
ATOM 705 O O . GLY A 1 98 ? 2.864 -8.635 2.209 1.00 89.06 98 GLY A O 1
ATOM 706 N N . ARG A 1 99 ? 3.584 -9.431 4.171 1.00 91.38 99 ARG A N 1
ATOM 707 C CA . ARG A 1 99 ? 3.041 -8.307 4.956 1.00 91.38 99 ARG A CA 1
ATOM 708 C C . ARG A 1 99 ? 3.543 -6.944 4.487 1.00 91.38 99 ARG A C 1
ATOM 710 O O . ARG A 1 99 ? 2.761 -6.000 4.393 1.00 91.38 99 ARG A O 1
ATOM 717 N N . MET A 1 100 ? 4.834 -6.845 4.174 1.00 91.62 100 MET A N 1
ATOM 718 C CA . MET A 1 100 ? 5.425 -5.600 3.682 1.00 91.62 100 MET A CA 1
ATOM 719 C C . MET A 1 100 ? 4.828 -5.195 2.328 1.00 91.62 100 MET A C 1
ATOM 721 O O . MET A 1 100 ? 4.536 -4.020 2.128 1.00 91.62 100 MET A O 1
ATOM 725 N N . ALA A 1 101 ? 4.581 -6.166 1.442 1.00 94.38 101 ALA A N 1
ATOM 726 C CA . ALA A 1 101 ? 3.954 -5.916 0.149 1.00 94.38 101 ALA A CA 1
ATOM 727 C C . ALA A 1 101 ? 2.509 -5.423 0.302 1.00 94.38 101 ALA A C 1
ATOM 729 O O . ALA A 1 101 ? 2.137 -4.439 -0.332 1.00 94.38 101 ALA A O 1
ATOM 730 N N . ILE A 1 102 ? 1.721 -6.029 1.200 1.00 95.25 102 ILE A N 1
ATOM 731 C CA . ILE A 1 102 ? 0.367 -5.544 1.510 1.00 95.25 102 ILE A CA 1
ATOM 732 C C . ILE A 1 102 ? 0.425 -4.091 1.976 1.00 95.25 102 ILE A C 1
ATOM 734 O O . ILE A 1 102 ? -0.273 -3.251 1.415 1.00 95.25 102 ILE A O 1
ATOM 738 N N . ARG A 1 103 ? 1.268 -3.787 2.971 1.00 95.00 103 ARG A N 1
ATOM 739 C CA . ARG A 1 103 ? 1.388 -2.440 3.541 1.00 95.00 103 ARG A CA 1
ATOM 740 C C . ARG A 1 103 ? 1.737 -1.401 2.473 1.00 95.00 103 ARG A C 1
ATOM 742 O O . ARG A 1 103 ? 1.094 -0.358 2.377 1.00 95.00 103 ARG A O 1
ATOM 749 N N . ASP A 1 104 ? 2.755 -1.671 1.664 1.00 95.31 104 ASP A N 1
ATOM 750 C CA . ASP A 1 104 ? 3.207 -0.710 0.663 1.00 95.31 104 ASP A CA 1
ATOM 751 C C . ASP A 1 104 ? 2.155 -0.546 -0.456 1.00 95.31 104 ASP A C 1
ATOM 753 O O . ASP A 1 104 ? 1.904 0.577 -0.899 1.00 95.31 104 ASP A O 1
ATOM 757 N N . ALA A 1 105 ? 1.454 -1.622 -0.834 1.00 97.06 105 ALA A N 1
ATOM 758 C CA . ALA A 1 105 ? 0.365 -1.570 -1.808 1.00 97.06 105 ALA A CA 1
ATOM 759 C C . ALA A 1 105 ? -0.860 -0.792 -1.299 1.00 97.06 105 ALA A C 1
ATOM 761 O O . ALA A 1 105 ? -1.368 0.058 -2.026 1.00 97.06 105 ALA A O 1
ATOM 762 N N . ILE A 1 106 ? -1.315 -0.994 -0.054 1.00 96.94 106 ILE A N 1
ATOM 763 C CA . ILE A 1 106 ? -2.460 -0.232 0.485 1.00 96.94 106 ILE A CA 1
ATOM 764 C C . ILE A 1 106 ? -2.139 1.260 0.629 1.00 96.94 106 ILE A C 1
ATOM 766 O O . ILE A 1 106 ? -3.008 2.105 0.418 1.00 96.94 106 ILE A O 1
ATOM 770 N N . HIS A 1 107 ? -0.884 1.611 0.927 1.00 96.19 107 HIS A N 1
ATOM 771 C CA . HIS A 1 107 ? -0.443 3.004 0.942 1.00 96.19 107 HIS A CA 1
ATOM 772 C C . HIS A 1 107 ? -0.535 3.645 -0.445 1.00 96.19 107 HIS A C 1
ATOM 774 O O . HIS A 1 107 ? -0.971 4.791 -0.561 1.00 96.19 107 HIS A O 1
ATOM 780 N N . LEU A 1 108 ? -0.139 2.913 -1.487 1.00 96.31 108 LEU A N 1
ATOM 781 C CA . LEU A 1 108 ? -0.230 3.358 -2.875 1.00 96.31 108 LEU A CA 1
ATOM 782 C C . LEU A 1 108 ? -1.676 3.489 -3.348 1.00 96.31 108 LEU A C 1
ATOM 784 O O . LEU A 1 108 ? -2.060 4.546 -3.844 1.00 96.31 108 LEU A O 1
ATOM 788 N N . LEU A 1 109 ? -2.482 2.454 -3.122 1.00 97.12 109 LEU A N 1
ATOM 789 C CA . LEU A 1 109 ? -3.901 2.417 -3.477 1.00 97.12 109 LEU A CA 1
ATOM 790 C C . LEU A 1 109 ? -4.668 3.581 -2.836 1.00 97.12 109 LEU A C 1
ATOM 792 O O . LEU A 1 109 ? -5.444 4.257 -3.505 1.00 97.12 109 LEU A O 1
ATOM 796 N N . ALA A 1 110 ? -4.358 3.928 -1.585 1.00 95.69 110 ALA A N 1
ATOM 797 C CA . ALA A 1 110 ? -4.966 5.088 -0.943 1.00 95.69 110 ALA A CA 1
ATOM 798 C C . ALA A 1 110 ? -4.615 6.429 -1.609 1.00 95.69 110 ALA A C 1
ATOM 800 O O . ALA A 1 110 ? -5.447 7.338 -1.649 1.00 95.69 110 ALA A O 1
ATOM 801 N N . ARG A 1 111 ? -3.390 6.575 -2.137 1.00 94.75 111 ARG A N 1
ATOM 802 C CA . ARG A 1 111 ? -2.974 7.774 -2.889 1.00 94.75 111 ARG A CA 1
ATOM 803 C C . ARG A 1 111 ? -3.682 7.879 -4.239 1.00 94.75 111 ARG A C 1
ATOM 805 O O . ARG A 1 111 ? -3.798 8.989 -4.748 1.00 94.75 111 ARG A O 1
ATOM 812 N N . MET A 1 112 ? -4.162 6.756 -4.766 1.00 95.44 112 MET A N 1
ATOM 813 C CA . MET A 1 112 ? -4.963 6.650 -5.989 1.00 95.44 112 MET A CA 1
ATOM 814 C C . MET A 1 112 ? -6.481 6.708 -5.725 1.00 95.44 112 MET A C 1
ATOM 816 O O . MET A 1 112 ? -7.255 6.560 -6.661 1.00 95.44 112 MET A O 1
ATOM 820 N N . ASP A 1 113 ? -6.908 6.936 -4.475 1.00 93.94 113 ASP A N 1
ATOM 821 C CA . ASP A 1 113 ? -8.320 6.928 -4.048 1.00 93.94 113 ASP A CA 1
ATOM 822 C C . ASP A 1 113 ? -9.056 5.593 -4.287 1.00 93.94 113 ASP A C 1
ATOM 824 O O . ASP A 1 113 ? -10.271 5.550 -4.455 1.00 93.94 113 ASP A O 1
ATOM 828 N N . ASP A 1 114 ? -8.318 4.481 -4.275 1.00 96.38 114 ASP A N 1
ATOM 829 C CA . ASP A 1 114 ? -8.873 3.137 -4.426 1.00 96.38 114 ASP A CA 1
ATOM 830 C C . ASP A 1 114 ? -9.394 2.586 -3.081 1.00 96.38 114 ASP A C 1
ATOM 832 O O . ASP A 1 114 ? -8.680 2.695 -2.087 1.00 96.38 114 ASP A O 1
ATOM 836 N N . PRO A 1 115 ? -10.592 1.972 -2.999 1.00 95.06 115 PRO A N 1
ATOM 837 C CA . PRO A 1 115 ? -11.189 1.520 -1.733 1.00 95.06 115 PRO A CA 1
ATOM 838 C C . PRO A 1 115 ? -10.530 0.275 -1.112 1.00 95.06 115 PRO A C 1
ATOM 840 O O . PRO A 1 115 ? -10.795 -0.041 0.053 1.00 95.06 115 PRO A O 1
ATOM 843 N N . MET A 1 116 ? -9.647 -0.422 -1.833 1.00 96.62 116 MET A N 1
ATOM 844 C CA . MET A 1 116 ? -8.996 -1.654 -1.375 1.00 96.62 116 MET A CA 1
ATOM 845 C C . MET A 1 116 ? -8.309 -1.566 0.004 1.00 96.62 116 MET A C 1
ATOM 847 O O . MET A 1 116 ? -8.351 -2.559 0.728 1.00 96.62 116 MET A O 1
ATOM 851 N N . PRO A 1 117 ? -7.709 -0.444 0.457 1.00 96.56 117 PRO A N 1
ATOM 852 C CA . PRO A 1 117 ? -7.174 -0.329 1.816 1.00 96.56 117 PRO A CA 1
ATOM 853 C C . PRO A 1 117 ? -8.229 -0.549 2.909 1.00 96.56 117 PRO A C 1
ATOM 855 O O . PRO A 1 117 ? -7.910 -1.114 3.955 1.00 96.56 117 PRO A O 1
ATOM 858 N N . ILE A 1 118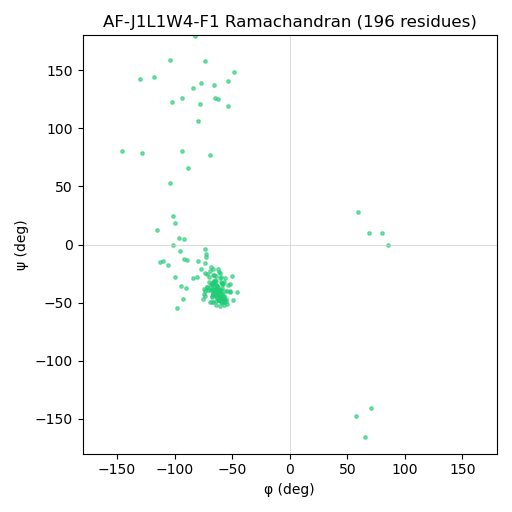 ? -9.483 -0.143 2.676 1.00 96.81 118 ILE A N 1
ATOM 859 C CA . ILE A 1 118 ? -10.595 -0.359 3.613 1.00 96.81 118 ILE A CA 1
ATOM 860 C C . ILE A 1 118 ? -11.033 -1.825 3.592 1.00 96.81 118 ILE A C 1
ATOM 862 O O . ILE A 1 118 ? -11.219 -2.430 4.649 1.00 96.81 118 ILE A O 1
ATOM 866 N N . GLU A 1 119 ? -11.131 -2.424 2.404 1.00 95.88 119 GLU A N 1
ATOM 867 C CA . GLU A 1 119 ? -11.440 -3.851 2.251 1.00 95.88 119 GLU A CA 1
ATOM 868 C C . GLU A 1 119 ? -10.365 -4.731 2.899 1.00 95.88 119 GLU A C 1
ATOM 870 O O . GLU A 1 119 ? -10.674 -5.678 3.627 1.00 95.88 119 GLU A O 1
ATOM 875 N N . GLN A 1 120 ? -9.094 -4.379 2.698 1.00 96.06 120 GLN A N 1
ATOM 876 C CA . GLN A 1 120 ? -7.967 -5.061 3.315 1.00 96.06 120 GLN A CA 1
ATOM 877 C C . GLN A 1 120 ? -7.978 -4.899 4.835 1.00 96.06 120 GLN A C 1
ATOM 879 O O . GLN A 1 120 ? -7.757 -5.881 5.541 1.00 96.06 120 GLN A O 1
ATOM 884 N N . LEU A 1 121 ? -8.303 -3.712 5.356 1.00 95.50 121 LEU A N 1
ATOM 885 C CA . LEU A 1 121 ? -8.448 -3.506 6.797 1.00 95.50 121 LEU A CA 1
ATOM 886 C C . LEU A 1 121 ? -9.573 -4.370 7.381 1.00 95.50 121 LEU A C 1
ATOM 888 O O . LEU A 1 121 ? -9.411 -4.948 8.455 1.00 95.50 121 LEU A O 1
ATOM 892 N N . ALA A 1 122 ? -10.694 -4.513 6.674 1.00 93.81 122 ALA A N 1
ATOM 893 C CA . ALA A 1 122 ? -11.788 -5.389 7.086 1.00 93.81 122 ALA A CA 1
ATOM 894 C C . ALA A 1 122 ? -11.402 -6.881 7.060 1.00 93.81 122 ALA A C 1
ATOM 896 O O . ALA A 1 122 ? -11.856 -7.648 7.915 1.00 93.81 122 ALA A O 1
ATOM 897 N N . TYR A 1 123 ? -10.547 -7.295 6.122 1.00 92.62 123 TYR A N 1
ATOM 898 C CA . TYR A 1 123 ? -9.964 -8.639 6.094 1.00 92.62 123 TYR A CA 1
ATOM 899 C C . TYR A 1 123 ? -9.017 -8.871 7.283 1.00 92.62 123 TYR A C 1
ATOM 901 O O . TYR A 1 123 ? -9.143 -9.846 8.031 1.00 92.62 123 TYR A O 1
ATOM 909 N N . ASP A 1 124 ? -8.100 -7.931 7.494 1.00 92.56 124 ASP A N 1
ATOM 910 C CA . ASP A 1 124 ? -7.080 -7.948 8.540 1.00 92.56 124 ASP A CA 1
ATOM 911 C C . ASP A 1 124 ? -7.675 -7.856 9.948 1.00 92.56 124 ASP A C 1
ATOM 913 O O . ASP A 1 124 ? -7.141 -8.458 10.878 1.00 92.56 124 ASP A O 1
ATOM 917 N N . ALA A 1 125 ? -8.810 -7.167 10.107 1.00 89.75 125 ALA A N 1
ATOM 918 C CA . ALA A 1 125 ? -9.558 -7.017 11.356 1.00 89.75 125 ALA A CA 1
ATOM 919 C C . ALA A 1 125 ? -9.736 -8.342 12.113 1.00 89.75 125 ALA A C 1
ATOM 921 O O . ALA A 1 125 ? -9.585 -8.401 13.330 1.00 89.75 125 ALA A O 1
ATOM 922 N N . ARG A 1 126 ? -10.018 -9.434 11.396 1.00 82.44 126 ARG A N 1
ATOM 923 C CA . ARG A 1 126 ? -10.234 -10.764 11.996 1.00 82.44 126 ARG A CA 1
ATOM 924 C C . ARG A 1 126 ? -8.943 -11.429 12.480 1.00 82.44 126 ARG A C 1
ATOM 926 O O . ARG A 1 126 ? -9.006 -12.374 13.259 1.00 82.44 126 ARG A O 1
ATOM 933 N N . HIS A 1 127 ? -7.799 -10.923 12.033 1.00 82.62 127 HIS A N 1
ATOM 934 C CA . HIS A 1 127 ? -6.463 -11.480 12.222 1.00 82.62 127 HIS A CA 1
ATOM 935 C C . HIS A 1 127 ? -5.555 -10.569 13.063 1.00 82.62 127 HIS A C 1
ATOM 937 O O . HIS A 1 127 ? -4.348 -10.797 13.123 1.00 82.62 127 HIS A O 1
ATOM 943 N N . PHE A 1 128 ? -6.105 -9.546 13.731 1.00 77.62 128 PHE A N 1
ATOM 944 C CA . PHE A 1 128 ? -5.366 -8.714 14.686 1.00 77.62 128 PHE A CA 1
ATOM 945 C C . PHE A 1 128 ? -5.016 -9.503 15.956 1.00 77.62 128 PHE A C 1
ATOM 947 O O . PHE A 1 128 ? -5.627 -9.352 17.017 1.00 77.62 128 PHE A O 1
ATOM 954 N N . ASP A 1 129 ? -3.996 -10.347 15.849 1.00 68.56 129 ASP A N 1
ATOM 955 C CA . ASP A 1 129 ? -3.343 -11.010 16.976 1.00 68.56 129 ASP A CA 1
ATOM 956 C C . ASP A 1 129 ? -2.145 -10.206 17.518 1.00 68.56 129 ASP A C 1
ATOM 958 O O . ASP A 1 129 ? -1.686 -10.456 18.634 1.00 68.56 129 ASP A O 1
ATOM 962 N N . GLY A 1 130 ? -1.702 -9.182 16.776 1.00 62.59 130 GLY A N 1
ATOM 963 C CA . GLY A 1 130 ? -0.600 -8.279 17.111 1.00 62.59 130 GLY A CA 1
ATOM 964 C C . GLY A 1 130 ? 0.793 -8.776 16.725 1.00 62.59 130 GLY A C 1
ATOM 965 O O . GLY A 1 130 ? 1.766 -8.064 16.978 1.00 62.59 130 GLY A O 1
ATOM 966 N N . VAL A 1 131 ? 0.912 -9.966 16.130 1.00 74.00 131 VAL A N 1
ATOM 967 C CA . VAL A 1 131 ? 2.192 -10.515 15.661 1.00 74.00 131 VAL A CA 1
ATOM 968 C C . VAL A 1 131 ? 2.354 -10.250 14.170 1.00 74.00 131 VAL A C 1
ATOM 970 O O . VAL A 1 131 ? 3.345 -9.642 13.761 1.00 74.00 131 VAL A O 1
ATOM 973 N N . ARG A 1 132 ? 1.370 -10.667 13.364 1.00 79.94 132 ARG A N 1
ATOM 974 C CA . ARG A 1 132 ? 1.437 -10.564 11.898 1.00 79.94 132 ARG A CA 1
ATOM 975 C C . ARG A 1 132 ? 0.817 -9.275 11.370 1.00 79.94 132 ARG A C 1
ATOM 977 O O . ARG A 1 132 ? 1.416 -8.606 10.534 1.00 79.94 132 ARG A O 1
ATOM 984 N N . VAL A 1 133 ? -0.376 -8.940 11.853 1.00 84.62 133 VAL A N 1
ATOM 985 C CA . VAL A 1 133 ? -1.111 -7.731 11.466 1.00 84.62 133 VAL A CA 1
ATOM 986 C C . VAL A 1 133 ? -0.970 -6.698 12.573 1.00 84.62 133 VAL A C 1
ATOM 988 O O . VAL A 1 133 ? -1.316 -6.956 13.729 1.00 84.62 133 VAL A O 1
ATOM 991 N N . LYS A 1 134 ? -0.450 -5.529 12.205 1.00 87.44 134 LYS A N 1
ATOM 992 C CA . LYS A 1 134 ? -0.163 -4.424 13.112 1.00 87.44 134 LYS A CA 1
ATOM 993 C C . LYS A 1 134 ? -0.989 -3.206 12.727 1.00 87.44 134 LYS A C 1
ATOM 995 O O . LYS A 1 134 ? -1.220 -2.958 11.543 1.00 87.44 134 LYS A O 1
ATOM 1000 N N . LYS A 1 135 ? -1.442 -2.429 13.716 1.00 89.62 135 LYS A N 1
ATOM 1001 C CA . LYS A 1 135 ? -2.222 -1.211 13.430 1.00 89.62 135 LYS A CA 1
ATOM 1002 C C . LYS A 1 135 ? -1.356 -0.167 12.736 1.00 89.62 135 LYS A C 1
ATOM 1004 O O . LYS A 1 135 ? -1.858 0.635 11.964 1.00 89.62 135 LYS A O 1
ATOM 1009 N N . GLU A 1 136 ? -0.051 -0.230 12.968 1.00 90.69 136 GLU A N 1
ATOM 1010 C CA . GLU A 1 136 ? 0.973 0.636 12.400 1.00 90.69 136 GLU A CA 1
ATOM 1011 C C . GLU A 1 136 ? 1.042 0.528 10.872 1.00 90.69 136 GLU A C 1
ATOM 10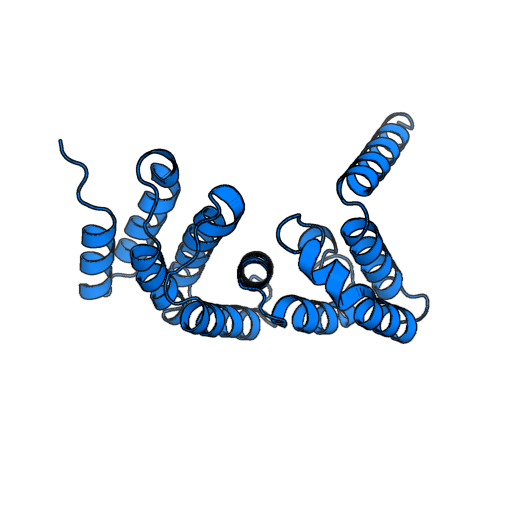13 O O . GLU A 1 136 ? 1.436 1.485 10.216 1.00 90.69 136 GLU A O 1
ATOM 1018 N N . ASP A 1 137 ? 0.588 -0.588 10.290 1.00 91.81 137 ASP A N 1
ATOM 1019 C CA . ASP A 1 137 ? 0.443 -0.711 8.835 1.00 91.81 137 ASP A CA 1
ATOM 1020 C C . ASP A 1 137 ? -0.677 0.187 8.285 1.00 91.81 137 ASP A C 1
ATOM 1022 O O . ASP A 1 137 ? -0.702 0.482 7.095 1.00 91.81 137 ASP A O 1
ATOM 1026 N N . TYR A 1 138 ? -1.593 0.621 9.156 1.00 94.56 138 TYR A N 1
ATOM 1027 C CA . TYR A 1 138 ? -2.727 1.483 8.840 1.00 94.56 138 TYR A CA 1
ATOM 1028 C C . TYR A 1 138 ? -2.600 2.908 9.420 1.00 94.56 138 TYR A C 1
ATOM 1030 O O . TYR A 1 138 ? -3.314 3.825 9.011 1.00 94.56 138 TYR A O 1
ATOM 1038 N N . CYS A 1 139 ? -1.677 3.136 10.354 1.00 93.50 139 CYS A N 1
ATOM 1039 C CA . CYS A 1 139 ? -1.397 4.457 10.917 1.00 93.50 139 CYS A CA 1
ATOM 1040 C C . CYS A 1 139 ? -0.334 5.192 10.087 1.00 93.50 139 CYS A C 1
ATOM 1042 O O . CYS A 1 139 ? 0.778 5.431 10.552 1.00 93.50 139 CYS A O 1
ATOM 1044 N N . HIS A 1 140 ? -0.674 5.530 8.840 1.00 93.25 140 HIS A N 1
ATOM 1045 C CA . HIS A 1 140 ? 0.230 6.228 7.926 1.00 93.25 140 HIS A CA 1
ATOM 1046 C C . HIS A 1 140 ? -0.436 7.459 7.273 1.00 93.25 140 HIS A C 1
ATOM 1048 O O . HIS A 1 140 ? -1.608 7.389 6.876 1.00 93.25 140 HIS A O 1
ATOM 1054 N N . PRO A 1 141 ? 0.285 8.582 7.054 1.00 91.31 141 PRO A N 1
ATOM 1055 C CA . PRO A 1 141 ? -0.306 9.798 6.482 1.00 91.31 141 PRO A CA 1
ATOM 1056 C C . PRO A 1 141 ? -0.950 9.593 5.105 1.00 91.31 141 PRO A C 1
ATOM 1058 O O . PRO A 1 141 ? -1.971 10.204 4.796 1.00 91.31 141 PRO A O 1
ATOM 1061 N N . ALA A 1 142 ? -0.380 8.698 4.288 1.00 91.19 142 ALA A N 1
ATOM 1062 C CA . ALA A 1 142 ? -0.887 8.380 2.949 1.00 91.19 142 ALA A CA 1
ATOM 1063 C C . ALA A 1 142 ? -2.330 7.845 2.946 1.00 91.19 142 ALA A C 1
ATOM 1065 O O . ALA A 1 142 ? -3.036 8.037 1.960 1.00 91.19 142 ALA A O 1
ATOM 1066 N N . ILE A 1 143 ? -2.768 7.204 4.034 1.00 93.88 143 ILE A N 1
ATOM 1067 C CA . ILE A 1 143 ? -4.072 6.529 4.112 1.00 93.88 143 ILE A CA 1
ATOM 1068 C C . ILE A 1 143 ? -5.036 7.201 5.090 1.00 93.88 143 ILE A C 1
ATOM 1070 O O . ILE A 1 143 ? -6.241 6.980 5.007 1.00 93.88 143 ILE A O 1
ATOM 1074 N N . ALA A 1 144 ? -4.543 8.084 5.965 1.00 94.19 144 ALA A N 1
ATOM 1075 C CA . ALA A 1 144 ? -5.350 8.795 6.958 1.00 94.19 144 ALA A CA 1
ATOM 1076 C C . ALA A 1 144 ? -6.574 9.502 6.346 1.00 94.19 144 ALA A C 1
ATOM 1078 O O . ALA A 1 144 ? -7.674 9.446 6.897 1.00 94.19 144 ALA A O 1
ATOM 1079 N N . GLY A 1 145 ? -6.403 10.134 5.179 1.00 93.50 145 GLY A N 1
ATOM 1080 C CA . GLY A 1 145 ? -7.501 10.795 4.470 1.00 93.50 145 GLY A CA 1
ATOM 1081 C C . GLY A 1 145 ? -8.601 9.826 4.023 1.00 93.50 145 GLY A C 1
ATOM 1082 O O . GLY A 1 145 ? -9.781 10.152 4.140 1.00 93.50 145 GLY A O 1
ATOM 1083 N N . MET A 1 146 ? -8.223 8.633 3.559 1.00 95.00 146 MET A N 1
ATOM 1084 C CA . MET A 1 146 ? -9.156 7.578 3.161 1.00 95.00 146 MET A CA 1
ATOM 1085 C C . MET A 1 146 ? -9.878 6.995 4.374 1.00 95.00 146 MET A C 1
ATOM 1087 O O . MET A 1 146 ? -11.105 6.983 4.409 1.00 95.00 146 MET A O 1
ATOM 1091 N N . LEU A 1 147 ? -9.137 6.629 5.423 1.00 96.38 147 LEU A N 1
ATOM 1092 C CA . LEU A 1 147 ? -9.711 6.134 6.677 1.00 96.38 147 LEU A CA 1
ATOM 1093 C C . LEU A 1 147 ? -10.743 7.111 7.259 1.00 96.38 147 LEU A C 1
ATOM 1095 O O . LEU A 1 147 ? -11.800 6.698 7.726 1.00 96.38 147 LEU A O 1
ATOM 1099 N N . ARG A 1 148 ? -10.471 8.419 7.178 1.00 95.56 148 ARG A N 1
ATOM 1100 C CA . ARG A 1 148 ? -11.399 9.460 7.631 1.00 95.56 148 ARG A CA 1
ATOM 1101 C C . ARG A 1 148 ? -12.690 9.501 6.812 1.00 95.56 148 ARG A C 1
ATOM 1103 O O . ARG A 1 148 ? -13.755 9.671 7.399 1.00 95.56 148 ARG A O 1
ATOM 1110 N N . ARG A 1 149 ? -12.616 9.356 5.483 1.00 95.94 149 ARG A N 1
ATOM 1111 C CA . ARG A 1 149 ? -13.810 9.302 4.615 1.00 95.94 149 ARG A CA 1
ATOM 1112 C C . ARG A 1 149 ? -14.685 8.083 4.920 1.00 95.94 149 ARG A C 1
ATOM 1114 O O . ARG A 1 149 ? -15.902 8.193 4.841 1.00 95.94 149 ARG A O 1
ATOM 1121 N N . HIS A 1 150 ? -14.070 6.980 5.345 1.00 96.19 150 HIS A N 1
ATOM 1122 C CA . HIS A 1 150 ? -14.741 5.724 5.687 1.00 96.19 150 HIS A CA 1
ATOM 1123 C C . HIS A 1 150 ? -14.953 5.521 7.205 1.00 96.19 150 HIS A C 1
ATOM 1125 O O . HIS A 1 150 ? -15.226 4.404 7.642 1.00 96.19 150 HIS A O 1
ATOM 1131 N N . ASP A 1 151 ? -14.882 6.571 8.043 1.00 96.25 151 ASP A N 1
ATOM 1132 C CA . ASP A 1 151 ? -14.967 6.414 9.513 1.00 96.25 151 ASP A CA 1
ATOM 1133 C C . ASP A 1 151 ? -16.257 5.717 9.973 1.00 96.25 151 ASP A C 1
ATOM 1135 O O . ASP A 1 151 ? -16.240 4.981 10.958 1.00 96.25 151 ASP A O 1
ATOM 1139 N N . ALA A 1 152 ? -17.370 5.914 9.259 1.00 96.19 152 ALA A N 1
ATOM 1140 C CA . ALA A 1 152 ? -18.641 5.260 9.566 1.00 96.19 152 ALA A CA 1
ATOM 1141 C C . ALA A 1 152 ? -18.589 3.738 9.339 1.00 96.19 152 ALA A C 1
ATOM 1143 O O . ALA A 1 152 ? -19.061 2.971 10.179 1.00 96.19 152 ALA A O 1
ATOM 1144 N N . GLU A 1 153 ? -17.974 3.294 8.242 1.00 96.19 153 GLU A N 1
ATOM 1145 C CA . GLU A 1 153 ? -17.775 1.871 7.941 1.00 96.19 153 GLU A CA 1
ATOM 1146 C C . GLU A 1 153 ? -16.826 1.235 8.958 1.00 96.19 153 GLU A C 1
ATOM 1148 O O . GLU A 1 153 ? -17.110 0.166 9.501 1.00 96.19 153 GLU A O 1
ATOM 1153 N N . LEU A 1 154 ? -15.745 1.939 9.306 1.00 95.94 154 LEU A N 1
ATOM 1154 C CA . LEU A 1 154 ? -14.804 1.497 10.333 1.00 95.94 154 LEU A CA 1
ATOM 1155 C C . LEU A 1 154 ? -15.448 1.453 11.726 1.00 95.94 154 LEU A C 1
ATOM 1157 O O . LEU A 1 154 ? -15.128 0.571 12.522 1.00 95.94 154 LEU A O 1
ATOM 1161 N N . ALA A 1 155 ? -16.385 2.357 12.028 1.00 96.12 155 ALA A N 1
ATOM 1162 C CA . ALA A 1 155 ? -17.168 2.316 13.261 1.00 96.12 155 ALA A CA 1
ATOM 1163 C C . ALA A 1 155 ? -18.055 1.070 13.331 1.00 96.12 155 ALA A C 1
ATOM 1165 O O . ALA A 1 155 ? -18.117 0.416 14.373 1.00 96.12 155 ALA A O 1
ATOM 1166 N N . ALA A 1 156 ? -18.726 0.739 12.225 1.00 96.00 156 ALA A N 1
ATOM 1167 C CA . ALA A 1 156 ? -19.558 -0.453 12.129 1.00 96.00 156 ALA A CA 1
ATOM 1168 C C . ALA A 1 156 ? -18.717 -1.732 12.258 1.00 96.00 156 ALA A C 1
ATOM 1170 O O . ALA A 1 156 ? -19.092 -2.639 13.000 1.00 96.00 156 ALA A O 1
ATOM 1171 N N . LEU A 1 157 ? -17.548 -1.774 11.609 1.00 94.38 157 LEU A N 1
ATOM 1172 C CA . LEU A 1 157 ? -16.588 -2.869 11.739 1.00 94.38 157 LEU A CA 1
ATOM 1173 C C . LEU A 1 157 ? -16.108 -3.028 13.188 1.00 94.38 157 LEU A C 1
ATOM 1175 O O . LEU A 1 157 ? -16.148 -4.132 13.726 1.00 94.38 157 LEU A O 1
ATOM 1179 N N . GLN A 1 158 ? -15.712 -1.933 13.842 1.00 94.38 158 GLN A N 1
ATOM 1180 C CA . GLN A 1 158 ? -15.316 -1.943 15.250 1.00 94.38 158 GLN A CA 1
ATOM 1181 C C . GLN A 1 158 ? -16.432 -2.493 16.147 1.00 94.38 158 GLN A C 1
ATOM 1183 O O . GLN A 1 158 ? -16.171 -3.347 16.990 1.00 94.38 158 GLN A O 1
ATOM 1188 N N . ALA A 1 159 ? -17.673 -2.037 15.954 1.00 94.38 159 ALA A N 1
ATOM 1189 C CA . ALA A 1 159 ? -18.818 -2.504 16.732 1.00 94.38 159 ALA A CA 1
ATOM 1190 C C . ALA A 1 159 ? -19.091 -4.003 16.519 1.00 94.38 159 ALA A C 1
ATOM 1192 O O . ALA A 1 159 ? -19.379 -4.719 17.477 1.00 94.38 159 ALA A O 1
ATOM 1193 N N . ALA A 1 160 ? -18.950 -4.497 15.285 1.00 93.12 160 ALA A N 1
ATOM 1194 C CA . ALA A 1 160 ? -19.136 -5.909 14.954 1.00 93.12 160 ALA A CA 1
ATOM 1195 C C . ALA A 1 160 ? -18.079 -6.831 15.593 1.00 93.12 160 ALA A C 1
ATOM 1197 O O . ALA A 1 160 ? -18.354 -8.006 15.828 1.00 93.12 160 ALA A O 1
ATOM 1198 N N . LEU A 1 161 ? -16.885 -6.311 15.892 1.00 90.38 161 LEU A N 1
ATOM 1199 C CA . LEU A 1 161 ? -15.807 -7.055 16.554 1.00 90.38 161 LEU A CA 1
ATOM 1200 C C . LEU A 1 161 ? -15.990 -7.165 18.081 1.00 90.38 161 LEU A C 1
ATOM 1202 O O . LEU A 1 161 ? -15.319 -7.983 18.714 1.00 90.38 161 LEU A O 1
ATOM 1206 N N . GLY A 1 162 ? -16.892 -6.382 18.684 1.00 87.31 162 GLY A N 1
ATOM 1207 C CA . GLY A 1 162 ? -17.143 -6.385 20.128 1.00 87.31 162 GLY A CA 1
ATOM 1208 C C . GLY A 1 162 ? -15.992 -5.782 20.945 1.00 87.31 162 GLY A C 1
ATOM 1209 O O . GLY A 1 162 ? -15.399 -4.785 20.553 1.00 87.31 162 GLY A O 1
ATOM 1210 N N . GLU A 1 163 ? -15.666 -6.374 22.098 1.00 83.88 163 GLU A N 1
ATOM 1211 C CA . GLU A 1 163 ? -14.662 -5.844 23.049 1.00 83.88 163 GLU A CA 1
ATOM 1212 C C . GLU A 1 163 ? -13.296 -6.559 22.969 1.00 83.88 163 GLU A C 1
ATOM 1214 O O . GLU A 1 163 ? -12.523 -6.607 23.930 1.00 83.88 163 GLU A O 1
ATOM 1219 N N . ASN A 1 164 ? -12.972 -7.158 21.822 1.00 87.50 164 ASN A N 1
ATOM 1220 C CA . ASN A 1 164 ? -11.716 -7.888 21.652 1.00 87.50 164 ASN A CA 1
ATOM 1221 C C . ASN A 1 164 ? -10.528 -6.959 21.315 1.00 87.50 164 ASN A C 1
ATOM 1223 O O . ASN A 1 164 ? -10.639 -5.732 21.247 1.00 87.50 164 ASN A O 1
ATOM 1227 N N . ARG A 1 165 ? -9.336 -7.547 21.146 1.00 87.38 165 ARG A N 1
ATOM 1228 C CA . ARG A 1 165 ? -8.132 -6.803 20.743 1.00 87.38 165 ARG A CA 1
ATOM 1229 C C . ARG A 1 165 ? -8.326 -6.107 19.394 1.00 87.38 165 ARG A C 1
ATOM 1231 O O . ARG A 1 165 ? -8.009 -4.930 19.288 1.00 87.38 165 ARG A O 1
ATOM 1238 N N . ALA A 1 166 ? -8.881 -6.801 18.404 1.00 90.00 166 ALA A N 1
ATOM 1239 C CA . ALA A 1 166 ? -9.093 -6.250 17.072 1.00 90.00 166 ALA A CA 1
ATOM 1240 C C . ALA A 1 166 ? -9.938 -4.969 17.095 1.00 90.00 166 ALA A C 1
ATOM 1242 O O . ALA A 1 166 ? -9.554 -3.975 16.489 1.00 90.00 166 ALA A O 1
ATOM 1243 N N . ALA A 1 167 ? -11.032 -4.942 17.861 1.00 91.88 167 ALA A N 1
ATOM 1244 C CA . ALA A 1 167 ? -11.857 -3.747 18.015 1.00 91.88 167 ALA A CA 1
ATOM 1245 C C . ALA A 1 167 ? -11.071 -2.552 18.586 1.00 91.88 167 ALA A C 1
ATOM 1247 O O . ALA A 1 167 ? -11.266 -1.417 18.150 1.00 91.88 167 ALA A O 1
ATOM 1248 N N . ARG A 1 168 ? -10.150 -2.798 19.530 1.00 91.81 168 ARG A N 1
ATOM 1249 C CA . ARG A 1 168 ? -9.262 -1.761 20.083 1.00 91.81 168 ARG A CA 1
ATOM 1250 C C . ARG A 1 168 ? -8.275 -1.234 19.044 1.00 91.81 168 ARG A C 1
ATOM 1252 O O . ARG A 1 168 ? -8.090 -0.025 18.958 1.00 91.81 168 ARG A O 1
ATOM 1259 N N . GLU A 1 169 ? -7.686 -2.113 18.238 1.00 93.25 169 GLU A N 1
ATOM 1260 C CA . GLU A 1 169 ? -6.759 -1.710 17.172 1.00 93.25 169 GLU A CA 1
ATOM 1261 C C . GLU A 1 169 ? -7.482 -0.917 16.069 1.00 93.25 169 GLU A C 1
ATOM 1263 O O . GLU A 1 169 ? -6.999 0.138 15.667 1.00 93.25 169 GLU A O 1
ATOM 1268 N N . ILE A 1 170 ? -8.687 -1.334 15.652 1.00 94.62 170 ILE A N 1
ATOM 1269 C CA . ILE A 1 170 ? -9.526 -0.542 14.733 1.00 94.62 170 ILE A CA 1
ATOM 1270 C C . ILE A 1 170 ? -9.868 0.823 15.344 1.00 94.62 170 ILE A C 1
ATOM 1272 O O . ILE A 1 170 ? -9.789 1.843 14.660 1.00 94.62 170 ILE A O 1
ATOM 1276 N N . GLY A 1 171 ? -10.201 0.869 16.638 1.00 94.19 171 GLY A N 1
ATOM 1277 C CA . GLY A 1 171 ? -10.432 2.122 17.357 1.00 94.19 171 GLY A CA 1
ATOM 1278 C C . GLY A 1 171 ? -9.229 3.069 17.295 1.00 94.19 171 GLY A C 1
ATOM 1279 O O . GLY A 1 171 ? -9.398 4.246 16.982 1.00 94.19 171 GLY A O 1
ATOM 1280 N N . ALA A 1 172 ? -8.020 2.545 17.505 1.00 93.94 172 ALA A N 1
ATOM 1281 C CA . ALA A 1 172 ? -6.778 3.307 17.413 1.00 93.94 172 ALA A CA 1
ATOM 1282 C C . ALA A 1 172 ? -6.501 3.824 15.988 1.00 93.94 172 ALA A C 1
ATOM 1284 O O . ALA A 1 172 ? -6.125 4.981 15.823 1.00 93.94 172 ALA A O 1
ATOM 1285 N N . ILE A 1 173 ? -6.748 3.011 14.955 1.00 95.88 173 ILE A N 1
ATOM 1286 C CA . ILE A 1 173 ? -6.608 3.422 13.545 1.00 95.88 173 ILE A CA 1
ATOM 1287 C C . ILE A 1 173 ? -7.563 4.578 13.217 1.00 95.88 173 ILE A C 1
ATOM 1289 O O . ILE A 1 173 ? -7.178 5.555 12.571 1.00 95.88 173 ILE A O 1
ATOM 1293 N N . ARG A 1 174 ? -8.810 4.504 13.695 1.00 96.50 174 ARG A N 1
ATOM 1294 C CA . ARG A 1 174 ? -9.798 5.582 13.527 1.00 96.50 174 ARG A CA 1
ATOM 1295 C C . ARG A 1 174 ? -9.392 6.853 14.266 1.00 96.50 174 ARG A C 1
ATOM 1297 O O . ARG A 1 174 ? -9.566 7.951 13.742 1.00 96.50 174 ARG A O 1
ATOM 1304 N N . GLU A 1 175 ? -8.867 6.717 15.480 1.00 95.44 175 GLU A N 1
ATOM 1305 C CA . GLU A 1 175 ? -8.362 7.840 16.268 1.00 95.44 175 GLU A CA 1
ATOM 1306 C C . GLU A 1 175 ? -7.207 8.546 15.548 1.00 95.44 175 GLU A C 1
ATOM 1308 O O . GLU A 1 175 ? -7.268 9.762 15.359 1.00 95.44 175 GLU A O 1
ATOM 1313 N N . TYR A 1 176 ? -6.229 7.778 15.055 1.00 96.06 176 TYR A N 1
ATOM 1314 C CA . TYR A 1 176 ? -5.141 8.288 14.224 1.00 96.06 176 TYR A CA 1
ATOM 1315 C C . TYR A 1 176 ? -5.671 9.032 12.993 1.00 96.06 176 TYR A C 1
ATOM 1317 O O . TYR A 1 176 ? -5.276 10.161 12.732 1.00 96.06 176 TYR A O 1
ATOM 1325 N N . ALA A 1 177 ? -6.621 8.456 12.252 1.00 95.56 177 ALA A N 1
ATOM 1326 C CA . ALA A 1 177 ? -7.147 9.072 11.032 1.00 95.56 177 ALA A CA 1
ATOM 1327 C C . ALA A 1 177 ? -7.815 10.447 11.263 1.00 95.56 177 ALA A C 1
ATOM 1329 O O . ALA A 1 177 ? -7.825 11.307 10.367 1.00 95.56 177 ALA A O 1
ATOM 1330 N N . ARG A 1 178 ? -8.382 10.683 12.454 1.00 94.94 178 ARG A N 1
ATOM 1331 C CA . ARG A 1 178 ? -8.989 11.974 12.825 1.00 94.94 178 ARG A CA 1
ATOM 1332 C C . ARG A 1 178 ? -7.940 13.039 13.105 1.00 94.94 178 ARG A C 1
ATOM 1334 O O . ARG A 1 178 ? -8.087 14.155 12.612 1.00 94.94 178 ARG A O 1
ATOM 1341 N N . ASP A 1 179 ? -6.901 12.680 13.846 1.00 93.69 179 ASP A N 1
ATOM 1342 C CA . ASP A 1 179 ? -5.850 13.594 14.285 1.00 93.69 179 ASP A CA 1
ATOM 1343 C C . ASP A 1 179 ? -4.491 12.875 14.331 1.00 93.69 179 ASP A C 1
ATOM 1345 O O . ASP A 1 179 ? -4.061 12.452 15.408 1.00 93.69 179 ASP A O 1
ATOM 1349 N N . PRO A 1 180 ? -3.815 12.712 13.171 1.00 93.12 180 PRO A N 1
ATOM 1350 C CA . PRO A 1 180 ? -2.522 12.037 13.126 1.00 93.12 180 PRO A CA 1
ATOM 1351 C C . PRO A 1 180 ? -1.472 12.696 14.036 1.00 93.12 180 PRO A C 1
ATOM 1353 O O . PRO A 1 180 ? -0.896 11.979 14.854 1.00 93.12 180 PRO A O 1
ATOM 1356 N N . PRO A 1 181 ? -1.265 14.034 14.000 1.00 91.56 181 PRO A N 1
ATOM 1357 C CA . PRO A 1 181 ? -0.260 14.678 14.846 1.00 91.56 181 PRO A CA 1
ATOM 1358 C C . PRO A 1 181 ? -0.548 14.523 16.340 1.00 91.56 181 PRO A C 1
ATOM 1360 O O . PRO A 1 181 ? 0.357 14.222 17.115 1.00 91.56 181 PRO A O 1
ATOM 1363 N N . GLY A 1 182 ? -1.803 14.700 16.768 1.00 91.06 182 GLY A N 1
ATOM 1364 C CA . GLY A 1 182 ? -2.140 14.537 18.178 1.00 91.06 182 GLY A CA 1
ATOM 1365 C C . GLY A 1 182 ? -2.073 13.082 18.638 1.00 91.06 182 GLY A C 1
ATOM 1366 O O . GLY A 1 182 ? -1.724 12.835 19.791 1.00 91.06 182 GLY A O 1
ATOM 1367 N N . TYR A 1 183 ? -2.386 12.115 17.771 1.00 90.44 183 TYR A N 1
ATOM 1368 C CA . TYR A 1 183 ? -2.200 10.696 18.079 1.00 90.44 183 TYR A CA 1
ATOM 1369 C C . TYR A 1 183 ? -0.719 10.358 18.279 1.00 90.44 183 TYR A C 1
ATOM 1371 O O . TYR A 1 183 ? -0.368 9.744 19.284 1.00 90.44 183 TYR A O 1
ATOM 1379 N N . GLU A 1 184 ? 0.147 10.795 17.361 1.00 89.00 184 GLU A N 1
ATOM 1380 C CA . GLU A 1 184 ? 1.599 10.595 17.447 1.00 89.00 184 GLU A CA 1
ATOM 1381 C C . GLU A 1 184 ? 2.177 11.208 18.730 1.00 89.00 184 GLU A C 1
ATOM 1383 O O . GLU A 1 184 ? 2.950 10.556 19.431 1.00 89.00 184 GLU A O 1
ATOM 1388 N N . GLU A 1 185 ? 1.731 12.410 19.099 1.00 90.06 185 GLU A N 1
ATOM 1389 C CA . GLU A 1 185 ? 2.141 13.068 20.341 1.00 90.06 185 GLU A CA 1
ATOM 1390 C C . GLU A 1 185 ? 1.679 12.309 21.596 1.00 90.06 185 GLU A C 1
ATOM 1392 O O . GLU A 1 185 ? 2.461 12.122 22.527 1.00 90.06 185 GLU A O 1
ATOM 1397 N N . ARG A 1 186 ? 0.433 11.811 21.627 1.00 89.75 186 ARG A N 1
ATOM 1398 C CA . ARG A 1 186 ? -0.063 10.989 22.749 1.00 89.75 186 ARG A CA 1
ATOM 1399 C C . ARG A 1 186 ? 0.739 9.700 22.910 1.00 89.75 186 ARG A C 1
ATOM 1401 O O . ARG A 1 186 ? 1.044 9.315 24.035 1.00 89.75 186 ARG A O 1
ATOM 1408 N N . VAL A 1 187 ? 1.074 9.039 21.800 1.00 87.00 187 VAL A N 1
ATOM 1409 C CA . VAL A 1 187 ? 1.902 7.824 21.814 1.00 87.00 187 VAL A CA 1
ATOM 1410 C C . VAL A 1 187 ? 3.314 8.137 22.308 1.00 87.00 187 VAL A C 1
ATOM 1412 O O . VAL A 1 187 ? 3.833 7.387 23.130 1.00 87.00 187 VAL A O 1
ATOM 1415 N N . ARG A 1 188 ? 3.910 9.251 21.864 1.00 88.06 188 ARG A N 1
ATOM 1416 C CA . ARG A 1 188 ? 5.232 9.701 22.321 1.00 88.06 188 ARG A CA 1
ATOM 1417 C C . ARG A 1 188 ? 5.261 9.925 23.834 1.00 88.06 188 ARG A C 1
ATOM 1419 O O . ARG A 1 188 ? 6.130 9.376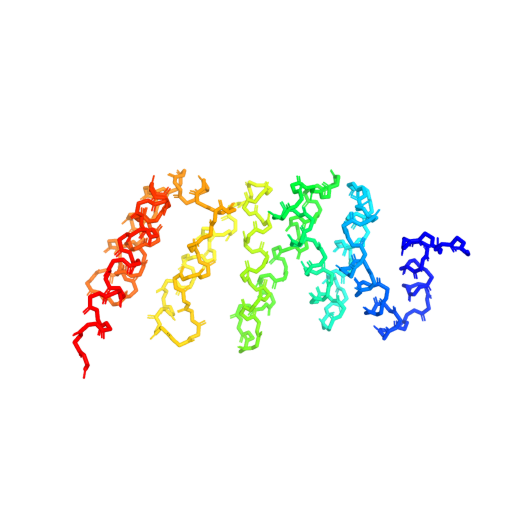 24.499 1.00 88.06 188 ARG A O 1
ATOM 1426 N N . LEU A 1 189 ? 4.293 10.667 24.377 1.00 88.62 189 LEU A N 1
ATOM 1427 C CA . LEU A 1 189 ? 4.202 10.935 25.818 1.00 88.62 189 LEU A CA 1
ATOM 1428 C C . LEU A 1 189 ? 4.026 9.647 26.635 1.00 88.62 189 LEU A C 1
ATOM 1430 O O . LEU A 1 189 ? 4.708 9.459 27.634 1.00 88.62 189 LEU A O 1
ATOM 1434 N N . ALA A 1 190 ? 3.176 8.723 26.178 1.00 84.81 190 ALA A N 1
ATOM 1435 C CA . ALA A 1 190 ? 2.992 7.439 26.854 1.00 84.81 190 ALA A CA 1
ATOM 1436 C C . ALA A 1 190 ? 4.277 6.587 26.874 1.00 84.81 190 ALA A C 1
ATOM 1438 O O . ALA A 1 190 ? 4.540 5.895 27.852 1.00 84.81 190 ALA A O 1
ATOM 1439 N N . GLN A 1 191 ? 5.082 6.642 25.808 1.00 82.75 191 GLN A N 1
ATOM 1440 C CA . GLN A 1 191 ? 6.375 5.955 25.749 1.00 82.75 191 GLN A CA 1
ATOM 1441 C C . GLN A 1 191 ? 7.428 6.615 26.648 1.00 82.75 191 GLN A C 1
ATOM 1443 O O . GLN A 1 191 ? 8.242 5.912 27.235 1.00 82.75 191 GLN A O 1
ATOM 1448 N N . GLU A 1 192 ? 7.425 7.944 26.765 1.00 80.06 192 GLU A N 1
ATOM 1449 C CA . GLU A 1 192 ? 8.310 8.677 27.681 1.00 80.06 192 GLU A CA 1
ATOM 1450 C C . GLU A 1 192 ? 7.995 8.330 29.147 1.00 80.06 192 GLU A C 1
ATOM 1452 O O . GLU A 1 192 ? 8.910 7.994 29.901 1.00 80.06 192 GLU A O 1
ATOM 1457 N N . ASP A 1 193 ? 6.710 8.273 29.510 1.00 72.00 193 ASP A N 1
ATOM 1458 C CA . ASP A 1 193 ? 6.253 7.871 30.846 1.00 72.00 193 ASP A CA 1
ATOM 1459 C C . ASP A 1 193 ? 6.603 6.404 31.180 1.00 72.00 193 ASP A C 1
ATOM 1461 O O . ASP A 1 193 ? 6.919 6.087 32.325 1.00 72.00 193 ASP A O 1
ATOM 1465 N N . GLU A 1 194 ? 6.582 5.489 30.202 1.00 66.44 194 GLU A N 1
ATOM 1466 C CA . GLU A 1 194 ? 6.993 4.088 30.404 1.00 66.44 194 GLU A CA 1
ATOM 1467 C C . GLU A 1 194 ? 8.508 3.931 30.628 1.00 66.44 194 GLU A C 1
ATOM 1469 O O . GLU A 1 194 ? 8.934 2.993 31.305 1.00 66.44 194 GLU A O 1
ATOM 1474 N N . VAL A 1 195 ? 9.330 4.838 30.088 1.00 60.56 195 VAL A N 1
ATOM 1475 C CA . VAL A 1 195 ? 10.798 4.802 30.221 1.00 60.56 195 VAL A CA 1
ATOM 1476 C C . VAL A 1 195 ? 11.270 5.435 31.533 1.00 60.56 195 VAL A C 1
ATOM 1478 O O . VAL A 1 195 ? 12.293 5.013 32.069 1.00 60.56 195 VAL A O 1
ATOM 1481 N N . GLU A 1 196 ? 10.527 6.396 32.090 1.00 52.84 196 GLU A N 1
ATOM 1482 C CA . GLU A 1 196 ? 10.820 6.968 33.415 1.00 52.84 196 GLU A CA 1
ATOM 1483 C C . GLU A 1 196 ? 10.488 6.016 34.584 1.00 52.84 196 GLU A C 1
AT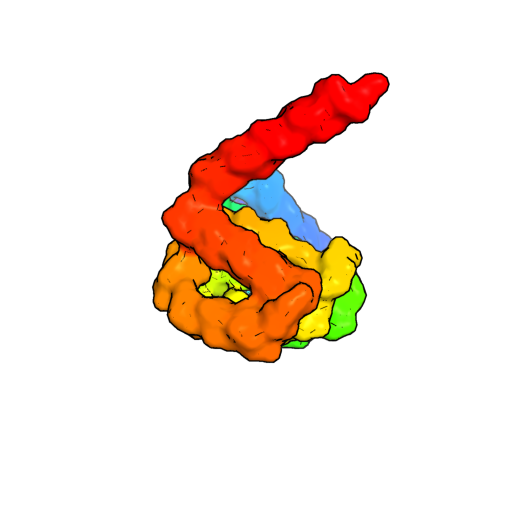OM 1485 O O . GLU A 1 196 ? 10.874 6.276 35.726 1.00 52.84 196 GLU A O 1
ATOM 1490 N N . VAL A 1 197 ? 9.828 4.883 34.313 1.00 50.50 197 VAL A N 1
ATOM 1491 C CA . VAL A 1 197 ? 9.549 3.806 35.280 1.00 50.50 197 VAL A CA 1
ATOM 1492 C C . VAL A 1 197 ? 10.493 2.612 35.042 1.00 50.50 197 VAL A C 1
ATOM 1494 O O . VAL A 1 197 ? 10.054 1.474 34.894 1.00 50.50 197 VAL A O 1
ATOM 1497 N N . LEU A 1 198 ? 11.807 2.855 35.006 1.00 42.81 198 LEU A N 1
ATOM 1498 C CA . LEU A 1 198 ? 12.873 1.837 35.080 1.00 42.81 198 LEU A CA 1
ATOM 1499 C C . LEU A 1 198 ? 14.056 2.356 35.907 1.00 42.81 198 LEU A C 1
ATOM 1501 O O . LEU A 1 198 ? 14.719 1.508 36.549 1.00 42.81 198 LEU A O 1
#